Protein AF-0000000079726652 (afdb_homodimer)

Nearest PDB structures (foldseek):
  6xbs-assembly1_A-2  TM=8.455E-01  e=8.476E-12  Streptomyces coelicolor A3(2)
  6wf7-assembly1_A  TM=8.403E-01  e=7.960E-12  Streptomyces coelicolor A3(2)
  6xbt-assembly1_A-2  TM=8.454E-01  e=9.611E-12  Streptomyces coelicolor A3(2)
  6bu2-assembly1_A  TM=8.255E-01  e=5.462E-12  Mycobacterium tuberculosis H37Rv
  3oa4-assembly1_A-2  TM=8.419E-01  e=1.588E-11  Halalkalibacterium halodurans C-125

Foldseek 3Di:
DQPKDFQFWAEWEFEAQDLVVVCCCVPVPVNWDFDDWDDDLVQQWTWTWTWDDDDLPIHTYIYIHGVDCVDPPNSNPPRRAAIEIEMQDVVSNVVVLVVVQFDWDPDPFDQDPVRWTKTWGACQHDDRRHHGVVNHIYMYTHRDPRNVVVRD/DQPKDFQFWAEWEFEAQDLVVVCCCVPVPVNWDFDDWDDDLVQQWTWTWTWDDDDLPIHTYIYIHGVDCVDPPNSNPPRRAAIEIEMQDVVSNVVVLVVVQFDWDPDPFDQDPVRWTKTWGACQHDDRRHHGVVNHIYMYTHRDPRNVVVRD

Structure (mmCIF, N/CA/C/O backbone):
data_AF-0000000079726652-model_v1
#
loop_
_entity.id
_entity.type
_entity.pdbx_description
1 polymer 'VOC family protein'
#
loop_
_atom_site.group_PDB
_atom_site.id
_atom_site.type_symbol
_atom_site.label_atom_id
_atom_site.label_alt_id
_atom_site.label_comp_id
_atom_site.label_asym_id
_atom_site.label_entity_id
_atom_site.label_seq_id
_atom_site.pdbx_PDB_ins_code
_atom_site.Cartn_x
_atom_site.Cartn_y
_atom_site.Cartn_z
_atom_site.occupancy
_atom_site.B_iso_or_equiv
_atom_site.auth_seq_id
_atom_site.auth_comp_id
_atom_site.auth_asym_id
_atom_site.auth_atom_id
_atom_site.pdbx_PDB_model_num
ATOM 1 N N . MET A 1 1 ? 9.859 19.953 17.812 1 90.19 1 MET A N 1
ATOM 2 C CA . MET A 1 1 ? 9.75 18.484 17.812 1 90.19 1 MET A CA 1
ATOM 3 C C . MET A 1 1 ? 8.414 18.047 17.234 1 90.19 1 MET A C 1
ATOM 5 O O . MET A 1 1 ? 7.391 18.688 17.453 1 90.19 1 MET A O 1
ATOM 9 N N . ARG A 1 2 ? 8.336 17 16.516 1 96.81 2 ARG A N 1
ATOM 10 C CA . ARG A 1 2 ? 7.102 16.469 15.938 1 96.81 2 ARG A CA 1
ATOM 11 C C . ARG A 1 2 ? 6.172 15.938 17.016 1 96.81 2 ARG A C 1
ATOM 13 O O . ARG A 1 2 ? 6.543 15.031 17.766 1 96.81 2 ARG A O 1
ATOM 20 N N . PRO A 1 3 ? 5.023 16.422 17.125 1 98.56 3 PRO A N 1
ATOM 21 C CA . PRO A 1 3 ? 4.16 16.109 18.266 1 98.56 3 PRO A CA 1
ATOM 22 C C . PRO A 1 3 ? 3.236 14.922 18 1 98.56 3 PRO A C 1
ATOM 24 O O . PRO A 1 3 ? 2.162 14.828 18.594 1 98.56 3 PRO A O 1
ATOM 27 N N . PHE A 1 4 ? 3.471 14.156 17.016 1 98.62 4 PHE A N 1
ATOM 28 C CA . PHE A 1 4 ? 2.736 12.938 16.688 1 98.62 4 PHE A CA 1
ATOM 29 C C . PHE A 1 4 ? 3.686 11.852 16.203 1 98.62 4 PHE A C 1
ATOM 31 O O . PHE A 1 4 ? 4.855 12.125 15.914 1 98.62 4 PHE A O 1
ATOM 38 N N . LYS A 1 5 ? 3.15 10.617 16.156 1 98.25 5 LYS A N 1
ATOM 39 C CA . LYS A 1 5 ? 3.895 9.492 15.594 1 98.25 5 LYS A CA 1
ATOM 40 C C . LYS A 1 5 ? 3.057 8.734 14.57 1 98.25 5 LYS A C 1
ATOM 42 O O . LYS A 1 5 ? 1.865 8.5 14.781 1 98.25 5 LYS A O 1
ATOM 47 N N . ILE A 1 6 ? 3.701 8.461 13.453 1 98.75 6 ILE A N 1
ATOM 48 C CA . ILE A 1 6 ? 3.154 7.445 12.562 1 98.75 6 ILE A CA 1
ATOM 49 C C . ILE A 1 6 ? 3.49 6.055 13.102 1 98.75 6 ILE A C 1
ATOM 51 O O . ILE A 1 6 ? 4.66 5.719 13.281 1 98.75 6 ILE A O 1
ATOM 55 N N . LEU A 1 7 ? 2.504 5.219 13.312 1 98.31 7 LEU A N 1
ATOM 56 C CA . LEU A 1 7 ? 2.703 3.986 14.062 1 98.31 7 LEU A CA 1
ATOM 57 C C . LEU A 1 7 ? 2.869 2.797 13.117 1 98.31 7 LEU A C 1
ATOM 59 O O . LEU A 1 7 ? 3.588 1.847 13.438 1 98.31 7 LEU A O 1
ATOM 63 N N . GLY A 1 8 ? 2.158 2.797 12.023 1 98.12 8 GLY A N 1
ATOM 64 C CA . GLY A 1 8 ? 2.102 1.685 11.086 1 98.12 8 GLY A CA 1
ATOM 65 C C . GLY A 1 8 ? 1.11 1.901 9.961 1 98.12 8 GLY A C 1
ATOM 66 O O . GLY A 1 8 ? 0.494 2.965 9.867 1 98.12 8 GLY A O 1
ATOM 67 N N . ILE A 1 9 ? 1 0.966 9.086 1 98.62 9 ILE A N 1
ATOM 68 C CA . ILE A 1 9 ? 0.035 1.014 7.996 1 98.62 9 ILE A CA 1
ATOM 69 C C . ILE A 1 9 ? -1.322 0.51 8.477 1 98.62 9 ILE A C 1
ATOM 71 O O . ILE A 1 9 ? -1.398 -0.481 9.211 1 98.62 9 ILE A O 1
ATOM 75 N N . GLN A 1 10 ? -2.32 1.254 8.195 1 98.38 10 GLN A N 1
ATOM 76 C CA . GLN A 1 10 ? -3.684 0.853 8.523 1 98.38 10 GLN A CA 1
ATOM 77 C C . GLN A 1 10 ? -4.336 0.119 7.355 1 98.38 10 GLN A C 1
ATOM 79 O O . GLN A 1 10 ? -4.992 -0.908 7.551 1 98.38 10 GLN A O 1
ATOM 84 N N . GLN A 1 11 ? -4.199 0.619 6.137 1 98.56 11 GLN A N 1
ATOM 85 C CA . GLN A 1 11 ? -4.793 -0.052 4.984 1 98.56 11 GLN A CA 1
ATOM 86 C C . GLN A 1 11 ? -4.055 0.301 3.697 1 98.56 11 GLN A C 1
ATOM 88 O O . GLN A 1 11 ? -3.324 1.293 3.648 1 98.56 11 GLN A O 1
ATOM 93 N N . VAL A 1 12 ? -4.184 -0.53 2.711 1 98.81 12 VAL A N 1
ATOM 94 C CA . VAL A 1 12 ? -4 -0.194 1.303 1 98.81 12 VAL A CA 1
ATOM 95 C C . VAL A 1 12 ? -5.34 -0.276 0.574 1 98.81 12 VAL A C 1
ATOM 97 O O . VAL A 1 12 ? -6.137 -1.186 0.824 1 98.81 12 VAL A O 1
ATOM 100 N N . ALA A 1 13 ? -5.602 0.718 -0.227 1 98.81 13 ALA A N 1
ATOM 101 C CA . ALA A 1 13 ? -6.848 0.727 -0.989 1 98.81 13 ALA A CA 1
ATOM 102 C C . ALA A 1 13 ? -6.59 0.451 -2.467 1 98.81 13 ALA A C 1
ATOM 104 O O . ALA A 1 13 ? -5.727 1.082 -3.08 1 98.81 13 ALA A O 1
ATOM 105 N N . VAL A 1 14 ? -7.266 -0.509 -2.996 1 98.88 14 VAL A N 1
ATOM 106 C CA . VAL A 1 14 ? -7.148 -0.92 -4.391 1 98.88 14 VAL A CA 1
ATOM 107 C C . VAL A 1 14 ? -8.469 -0.663 -5.117 1 98.88 14 VAL A C 1
ATOM 109 O O . VAL A 1 14 ? -9.523 -1.12 -4.676 1 98.88 14 VAL A O 1
ATOM 112 N N . GLY A 1 15 ? -8.391 0.039 -6.176 1 98.75 15 GLY A N 1
ATOM 113 C CA . GLY A 1 15 ? -9.578 0.359 -6.961 1 98.75 15 GLY A CA 1
ATOM 114 C C . GLY A 1 15 ? -9.617 -0.346 -8.305 1 98.75 15 GLY A C 1
ATOM 115 O O . GLY A 1 15 ? -8.57 -0.595 -8.906 1 98.75 15 GLY A O 1
ATOM 116 N N . GLY A 1 16 ? -10.742 -0.662 -8.789 1 98.44 16 GLY A N 1
ATOM 117 C CA . GLY A 1 16 ? -10.984 -1.242 -10.102 1 98.44 16 GLY A CA 1
ATOM 118 C C . GLY A 1 16 ? -12.383 -0.973 -10.625 1 98.44 16 GLY A C 1
ATOM 119 O O . GLY A 1 16 ? -13.227 -0.435 -9.906 1 98.44 16 GLY A O 1
ATOM 120 N N . GLU A 1 17 ? -12.562 -1.301 -11.898 1 97 17 GLU A N 1
ATOM 121 C CA . GLU A 1 17 ? -13.875 -1.108 -12.516 1 97 17 GLU A CA 1
ATOM 122 C C . GLU A 1 17 ? -14.859 -2.189 -12.07 1 97 17 GLU A C 1
ATOM 124 O O . GLU A 1 17 ? -16.078 -2.02 -12.195 1 97 17 GLU A O 1
ATOM 129 N N . SER A 1 18 ? -14.344 -3.307 -11.586 1 97.94 18 SER A N 1
ATOM 130 C CA . SER A 1 18 ? -15.156 -4.438 -11.148 1 97.94 18 SER A CA 1
ATOM 131 C C . SER A 1 18 ? -14.68 -4.977 -9.805 1 97.94 18 SER A C 1
ATOM 133 O O . SER A 1 18 ? -13.641 -5.637 -9.727 1 97.94 18 SER A O 1
ATOM 135 N N . LYS A 1 19 ? -15.445 -4.734 -8.789 1 98.5 19 LYS A N 1
ATOM 136 C CA . LYS A 1 19 ? -15.109 -5.266 -7.473 1 98.5 19 LYS A CA 1
ATOM 137 C C . LYS A 1 19 ? -15.133 -6.789 -7.473 1 98.5 19 LYS A C 1
ATOM 139 O O . LYS A 1 19 ? -14.391 -7.426 -6.723 1 98.5 19 LYS A O 1
ATOM 144 N N . ASP A 1 20 ? -15.93 -7.383 -8.336 1 98.56 20 ASP A N 1
ATOM 145 C CA . ASP A 1 20 ? -16 -8.836 -8.438 1 98.56 20 ASP A CA 1
ATOM 146 C C . ASP A 1 20 ? -14.648 -9.414 -8.852 1 98.56 20 ASP A C 1
ATOM 148 O O . ASP A 1 20 ? -14.219 -10.453 -8.328 1 98.56 20 ASP A O 1
ATOM 152 N N . LYS A 1 21 ? -14 -8.805 -9.82 1 98.5 21 LYS A N 1
ATOM 153 C CA . LYS A 1 21 ? -12.68 -9.25 -10.242 1 98.5 21 LYS A CA 1
ATOM 154 C C . LYS A 1 21 ? -11.672 -9.117 -9.102 1 98.5 21 LYS A C 1
ATOM 156 O O . LYS A 1 21 ? -10.82 -9.992 -8.914 1 98.5 21 LYS A O 1
ATOM 161 N N . LEU A 1 22 ? -11.773 -8.008 -8.391 1 98.81 22 LEU A N 1
ATOM 162 C CA . LEU A 1 22 ? -10.906 -7.805 -7.234 1 98.81 22 LEU A CA 1
ATOM 163 C C . LEU A 1 22 ? -11.156 -8.875 -6.172 1 98.81 22 LEU A C 1
ATOM 165 O O . LEU A 1 22 ? -10.211 -9.438 -5.621 1 98.81 22 LEU A O 1
ATOM 169 N N . ARG A 1 23 ? -12.383 -9.141 -5.898 1 98.75 23 ARG A N 1
ATOM 170 C CA . ARG A 1 23 ? -12.742 -10.156 -4.918 1 98.75 23 ARG A CA 1
ATOM 171 C C . ARG A 1 23 ? -12.227 -11.531 -5.328 1 98.75 23 ARG A C 1
ATOM 173 O O . ARG A 1 23 ? -11.719 -12.281 -4.496 1 98.75 23 ARG A O 1
ATOM 180 N N . ASN A 1 24 ? -12.414 -11.852 -6.578 1 98.69 24 ASN A N 1
ATOM 181 C CA . ASN A 1 24 ? -11.914 -13.133 -7.074 1 98.69 24 ASN A CA 1
ATOM 182 C C . ASN A 1 24 ? -10.422 -13.289 -6.797 1 98.69 24 ASN A C 1
ATOM 184 O O . ASN A 1 24 ? -9.984 -14.336 -6.305 1 98.69 24 ASN A O 1
ATOM 188 N N . PHE A 1 25 ? -9.656 -12.266 -7.043 1 98.75 25 PHE A N 1
ATOM 189 C CA . PHE A 1 25 ? -8.211 -12.336 -6.867 1 98.75 25 PHE A CA 1
ATOM 190 C C . PHE A 1 25 ? -7.844 -12.344 -5.387 1 98.75 25 PHE A C 1
ATOM 192 O O . PHE A 1 25 ? -7.16 -13.25 -4.914 1 98.75 25 PHE A O 1
ATOM 199 N N . TRP A 1 26 ? -8.305 -11.398 -4.617 1 98.81 26 TRP A N 1
ATOM 200 C CA . TRP A 1 26 ? -7.824 -11.156 -3.26 1 98.81 26 TRP A CA 1
ATOM 201 C C . TRP A 1 26 ? -8.438 -12.148 -2.281 1 98.81 26 TRP A C 1
ATOM 203 O O . TRP A 1 26 ? -7.789 -12.57 -1.324 1 98.81 26 TRP A O 1
ATOM 213 N N . VAL A 1 27 ? -9.664 -12.469 -2.504 1 98.69 27 VAL A N 1
ATOM 214 C CA . VAL A 1 27 ? -10.359 -13.344 -1.562 1 98.69 27 VAL A CA 1
ATOM 215 C C . VAL A 1 27 ? -10.266 -14.789 -2.029 1 98.69 27 VAL A C 1
ATOM 217 O O . VAL A 1 27 ? -9.656 -15.633 -1.356 1 98.69 27 VAL A O 1
ATOM 220 N N . ASP A 1 28 ? -10.742 -15.078 -3.217 1 98.44 28 ASP A N 1
ATOM 221 C CA . ASP A 1 28 ? -10.844 -16.469 -3.662 1 98.44 28 ASP A CA 1
ATOM 222 C C . ASP A 1 28 ? -9.469 -17.047 -3.971 1 98.44 28 ASP A C 1
ATOM 224 O O . ASP A 1 28 ? -9.188 -18.203 -3.648 1 98.44 28 ASP A O 1
ATOM 228 N N . VAL A 1 29 ? -8.625 -16.297 -4.582 1 98.5 29 VAL A N 1
ATOM 229 C CA . VAL A 1 29 ? -7.332 -16.797 -5.035 1 98.5 29 VAL A CA 1
ATOM 230 C C . VAL A 1 29 ? -6.301 -16.656 -3.914 1 98.5 29 VAL A C 1
ATOM 232 O O . VAL A 1 29 ? -5.621 -17.625 -3.562 1 98.5 29 VAL A O 1
ATOM 235 N N . LEU A 1 30 ? -6.211 -15.453 -3.244 1 98.62 30 LEU A N 1
ATOM 236 C CA . LEU A 1 30 ? -5.164 -15.219 -2.256 1 98.62 30 LEU A CA 1
ATOM 237 C C . LEU A 1 30 ? -5.637 -15.609 -0.859 1 98.62 30 LEU A C 1
ATOM 239 O O . LEU A 1 30 ? -4.82 -15.758 0.056 1 98.62 30 LEU A O 1
ATOM 243 N N . GLY A 1 31 ? -6.945 -15.648 -0.633 1 98.31 31 GLY A N 1
ATOM 244 C CA . GLY A 1 31 ? -7.469 -16.234 0.594 1 98.31 31 GLY A CA 1
ATOM 245 C C . GLY A 1 31 ? -7.695 -15.203 1.689 1 98.31 31 GLY A C 1
ATOM 246 O O . GLY A 1 31 ? -7.797 -15.555 2.865 1 98.31 31 GLY A O 1
ATOM 247 N N . LEU A 1 32 ? -7.762 -13.938 1.358 1 98.5 32 LEU A N 1
ATOM 248 C CA . LEU A 1 32 ? -8.008 -12.938 2.395 1 98.5 32 LEU A CA 1
ATOM 249 C C . LEU A 1 32 ? -9.453 -13.023 2.889 1 98.5 32 LEU A C 1
ATOM 251 O O . LEU A 1 32 ? -10.352 -13.406 2.137 1 98.5 32 LEU A O 1
ATOM 255 N N . GLU A 1 33 ? -9.57 -12.609 4.09 1 98 33 GLU A N 1
ATOM 256 C CA . GLU A 1 33 ? -10.891 -12.625 4.711 1 98 33 GLU A CA 1
ATOM 257 C C . GLU A 1 33 ? -11.617 -11.297 4.488 1 98 33 GLU A C 1
ATOM 259 O O . GLU A 1 33 ? -11.039 -10.227 4.684 1 98 33 GLU A O 1
ATOM 264 N N . ASN A 1 34 ? -12.867 -11.344 3.988 1 98.44 34 ASN A N 1
ATOM 265 C CA . ASN A 1 34 ? -13.734 -10.172 3.961 1 98.44 34 ASN A CA 1
ATOM 266 C C . ASN A 1 34 ? -14.352 -9.898 5.328 1 98.44 34 ASN A C 1
ATOM 268 O O . ASN A 1 34 ? -15.109 -10.719 5.848 1 98.44 34 ASN A O 1
ATOM 272 N N . VAL A 1 35 ? -14.062 -8.773 5.895 1 97.62 35 VAL A N 1
ATOM 273 C CA . VAL A 1 35 ? -14.492 -8.531 7.266 1 97.62 35 VAL A CA 1
ATOM 274 C C . VAL A 1 35 ? -15.539 -7.418 7.289 1 97.62 35 VAL A C 1
ATOM 276 O O . VAL A 1 35 ? -16.031 -7.047 8.352 1 97.62 35 VAL A O 1
ATOM 279 N N . GLY A 1 36 ? -15.859 -6.812 6.148 1 97.12 36 GLY A N 1
ATOM 280 C CA . GLY A 1 36 ? -16.859 -5.758 6.094 1 97.12 36 GLY A CA 1
ATOM 281 C C . GLY A 1 36 ? -17.094 -5.238 4.688 1 97.12 36 GLY A C 1
ATOM 282 O O . GLY A 1 36 ? -16.328 -5.535 3.77 1 97.12 36 GLY A O 1
ATOM 283 N N . THR A 1 37 ? -18.172 -4.555 4.531 1 97.5 37 THR A N 1
ATOM 284 C CA . THR A 1 37 ? -18.516 -3.857 3.301 1 97.5 37 THR A CA 1
ATOM 285 C C . THR A 1 37 ? -18.984 -2.434 3.596 1 97.5 37 THR A C 1
ATOM 287 O O . THR A 1 37 ? -19.422 -2.139 4.707 1 97.5 37 THR A O 1
ATOM 290 N N . TYR A 1 38 ? -18.75 -1.568 2.68 1 96.75 38 TYR A N 1
ATOM 291 C CA . TYR A 1 38 ? -19.125 -0.162 2.779 1 96.75 38 TYR A CA 1
ATOM 292 C C . TYR A 1 38 ? -19.531 0.392 1.417 1 96.75 38 TYR A C 1
ATOM 294 O O . TYR A 1 38 ? -18.812 0.199 0.427 1 96.75 38 TYR A O 1
ATOM 302 N N . ARG A 1 39 ? -20.656 0.994 1.359 1 97.62 39 ARG A N 1
ATOM 303 C CA . ARG A 1 39 ? -21.125 1.646 0.14 1 97.62 39 ARG A CA 1
ATOM 304 C C . ARG A 1 39 ? -21.609 3.064 0.426 1 97.62 39 ARG A C 1
ATOM 306 O O . ARG A 1 39 ? -22.281 3.307 1.425 1 97.62 39 ARG A O 1
ATOM 313 N N . SER A 1 40 ? -21.203 3.959 -0.391 1 97.19 40 SER A N 1
ATOM 314 C CA . SER A 1 40 ? -21.625 5.352 -0.266 1 97.19 40 SER A CA 1
ATOM 315 C C . SER A 1 40 ? -21.844 5.988 -1.634 1 97.19 40 SER A C 1
ATOM 317 O O . SER A 1 40 ? -20.922 6.047 -2.455 1 97.19 40 SER A O 1
ATOM 319 N N . GLU A 1 41 ? -23.078 6.473 -1.909 1 97.38 41 GLU A N 1
ATOM 320 C CA . GLU A 1 41 ? -23.344 7.223 -3.131 1 97.38 41 GLU A CA 1
ATOM 321 C C . GLU A 1 41 ? -22.594 8.555 -3.143 1 97.38 41 GLU A C 1
ATOM 323 O O . GLU A 1 41 ? -22.078 8.969 -4.18 1 97.38 41 GLU A O 1
ATOM 328 N N . LYS A 1 42 ? -22.531 9.188 -2.008 1 94.5 42 LYS A N 1
ATOM 329 C CA . LYS A 1 42 ? -21.875 10.484 -1.854 1 94.5 42 LYS A CA 1
ATOM 330 C C . LYS A 1 42 ? -20.391 10.391 -2.17 1 94.5 42 LYS A C 1
ATOM 332 O O . LYS A 1 42 ? -19.844 11.242 -2.883 1 94.5 42 LYS A O 1
ATOM 337 N N . GLU A 1 43 ? -19.719 9.328 -1.717 1 95.31 43 GLU A N 1
ATOM 338 C CA . GLU A 1 43 ? -18.297 9.148 -1.938 1 95.31 43 GLU A CA 1
ATOM 339 C C . GLU A 1 43 ? -18.031 8.336 -3.203 1 95.31 43 GLU A C 1
ATOM 341 O O . GLU A 1 43 ? -16.875 8.031 -3.516 1 95.31 43 GLU A O 1
ATOM 346 N N . ASN A 1 44 ? -19.094 7.891 -3.867 1 98 44 ASN A N 1
ATOM 347 C CA . ASN A 1 44 ? -19.047 7.121 -5.109 1 98 44 ASN A CA 1
ATOM 348 C C . ASN A 1 44 ? -18.203 5.863 -4.961 1 98 44 ASN A C 1
ATOM 350 O O . ASN A 1 44 ? -17.328 5.598 -5.789 1 98 44 ASN A O 1
ATOM 354 N N . VAL A 1 45 ? -18.469 5.164 -3.896 1 98.44 45 VAL A N 1
ATOM 355 C CA . VAL A 1 45 ? -17.609 4.004 -3.668 1 98.44 45 VAL A CA 1
ATOM 356 C C . VAL A 1 45 ? -18.453 2.818 -3.205 1 98.44 45 VAL A C 1
ATOM 358 O O . VAL A 1 45 ? -19.375 2.982 -2.41 1 98.44 45 VAL A O 1
ATOM 361 N N . ASN A 1 46 ? -18.344 1.647 -3.787 1 98.69 46 ASN A N 1
ATOM 362 C CA . ASN A 1 46 ? -18.703 0.312 -3.326 1 98.69 46 ASN A CA 1
ATOM 363 C C . ASN A 1 46 ? -17.469 -0.496 -2.93 1 98.69 46 ASN A C 1
ATOM 365 O O . ASN A 1 46 ? -16.656 -0.855 -3.785 1 98.69 46 ASN A O 1
ATOM 369 N N . GLU A 1 47 ? -17.344 -0.792 -1.618 1 98.19 47 GLU A N 1
ATOM 370 C CA . GLU A 1 47 ? -16.078 -1.24 -1.057 1 98.19 47 GLU A CA 1
ATOM 371 C C . GLU A 1 47 ? -16.266 -2.498 -0.21 1 98.19 47 GLU A C 1
ATOM 373 O O . GLU A 1 47 ? -17.281 -2.65 0.47 1 98.19 47 GLU A O 1
ATOM 378 N N . ASP A 1 48 ? -15.414 -3.475 -0.342 1 98.69 48 ASP A N 1
ATOM 379 C CA . ASP A 1 48 ? -15.195 -4.516 0.658 1 98.69 48 ASP A CA 1
ATOM 380 C C . ASP A 1 48 ? -13.914 -4.27 1.443 1 98.69 48 ASP A C 1
ATOM 382 O O . ASP A 1 48 ? -12.906 -3.838 0.877 1 98.69 48 ASP A O 1
ATOM 386 N N . ILE A 1 49 ? -13.984 -4.5 2.721 1 98.38 49 ILE A N 1
ATOM 387 C CA . ILE A 1 49 ? -12.82 -4.395 3.598 1 98.38 49 ILE A CA 1
ATOM 388 C C . ILE A 1 49 ? -12.258 -5.789 3.877 1 98.38 49 ILE A C 1
ATOM 390 O O . ILE A 1 49 ? -12.93 -6.621 4.492 1 98.38 49 ILE A O 1
ATOM 394 N N . LEU A 1 50 ? -11.078 -6.051 3.352 1 98.69 50 LEU A N 1
ATOM 395 C CA . LEU A 1 50 ? -10.383 -7.312 3.582 1 98.69 50 LEU A CA 1
ATOM 396 C C . LEU A 1 50 ? -9.312 -7.16 4.66 1 98.69 50 LEU A C 1
ATOM 398 O O . LEU A 1 50 ? -8.945 -6.035 5.02 1 98.69 50 LEU A O 1
ATOM 402 N N . ARG A 1 51 ? -8.852 -8.336 5.176 1 97.94 51 ARG A N 1
ATOM 403 C CA . ARG A 1 51 ? -7.898 -8.266 6.281 1 97.94 51 ARG A CA 1
ATOM 404 C C . ARG A 1 51 ? -6.73 -9.219 6.059 1 97.94 51 ARG A C 1
ATOM 406 O O . ARG A 1 51 ? -6.93 -10.359 5.637 1 97.94 51 ARG A O 1
ATOM 413 N N . MET A 1 52 ? -5.566 -8.672 6.27 1 96.56 52 MET A N 1
ATOM 414 C CA . MET A 1 52 ? -4.348 -9.453 6.438 1 96.56 52 MET A CA 1
ATOM 415 C C . MET A 1 52 ? -3.797 -9.305 7.852 1 96.56 52 MET A C 1
ATOM 417 O O . MET A 1 52 ? -3.844 -8.219 8.43 1 96.56 52 MET A O 1
ATOM 421 N N . GLY A 1 53 ? -3.234 -10.398 8.383 1 94.69 53 GLY A N 1
ATOM 422 C CA . GLY A 1 53 ? -2.721 -10.352 9.742 1 94.69 53 GLY A CA 1
ATOM 423 C C . GLY A 1 53 ? -3.811 -10.438 10.789 1 94.69 53 GLY A C 1
ATOM 424 O O . GLY A 1 53 ? -4.906 -10.938 10.523 1 94.69 53 GLY A O 1
ATOM 425 N N . LYS A 1 54 ? -3.463 -10.078 12.062 1 92.62 54 LYS A N 1
ATOM 426 C CA . LYS A 1 54 ? -4.418 -10.273 13.148 1 92.62 54 LYS A CA 1
ATOM 427 C C . LYS A 1 54 ? -4.219 -9.234 14.25 1 92.62 54 LYS A C 1
ATOM 429 O O . LYS A 1 54 ? -3.131 -8.664 14.383 1 92.62 54 LYS A O 1
ATOM 434 N N . GLY A 1 55 ? -5.336 -9.039 15.008 1 93.56 55 GLY A N 1
ATOM 435 C CA . GLY A 1 55 ? -5.258 -8.148 16.156 1 93.56 55 GLY A CA 1
ATOM 436 C C . GLY A 1 55 ? -4.84 -6.738 15.781 1 93.56 55 GLY A C 1
ATOM 437 O O . GLY A 1 55 ? -5.242 -6.215 14.742 1 93.56 55 GLY A O 1
ATOM 438 N N . PRO A 1 56 ? -4.086 -6.051 16.672 1 95.31 56 PRO A N 1
ATOM 439 C CA . PRO A 1 56 ? -3.697 -4.656 16.438 1 95.31 56 PRO A CA 1
ATOM 440 C C . PRO A 1 56 ? -2.688 -4.512 15.305 1 95.31 56 PRO A C 1
ATOM 442 O O . PRO A 1 56 ? -2.352 -3.391 14.914 1 95.31 56 PRO A O 1
ATOM 445 N N . TYR A 1 57 ? -2.229 -5.621 14.773 1 95.69 57 TYR A N 1
ATOM 446 C CA . TYR A 1 57 ? -1.213 -5.617 13.727 1 95.69 57 TYR A CA 1
ATOM 447 C C . TYR A 1 57 ? -1.831 -5.902 12.367 1 95.69 57 TYR A C 1
ATOM 449 O O . TYR A 1 57 ? -1.123 -5.973 11.359 1 95.69 57 TYR A O 1
ATOM 457 N N . ALA A 1 58 ? -3.133 -6.066 12.367 1 96.62 58 ALA A N 1
ATOM 458 C CA . ALA A 1 58 ? -3.83 -6.336 11.109 1 96.62 58 ALA A CA 1
ATOM 459 C C . ALA A 1 58 ? -3.791 -5.125 10.188 1 96.62 58 ALA A C 1
ATOM 461 O O . ALA A 1 58 ? -3.803 -3.982 10.648 1 96.62 58 ALA A O 1
ATOM 462 N N . VAL A 1 59 ? -3.719 -5.371 8.883 1 98.06 59 VAL A N 1
ATOM 463 C CA . VAL A 1 59 ? -3.766 -4.359 7.836 1 98.06 59 VAL A CA 1
ATOM 464 C C . VAL A 1 59 ? -4.938 -4.645 6.898 1 98.06 59 VAL A C 1
ATOM 466 O O . VAL A 1 59 ? -5.137 -5.785 6.473 1 98.06 59 VAL A O 1
ATOM 469 N N . GLU A 1 60 ? -5.656 -3.643 6.59 1 98.31 60 GLU A N 1
ATOM 470 C CA . GLU A 1 60 ? -6.793 -3.82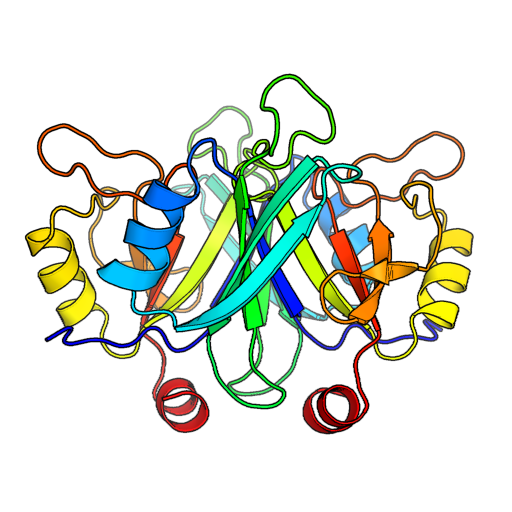6 5.688 1 98.31 60 GLU A CA 1
ATOM 471 C C . GLU A 1 60 ? -6.359 -3.715 4.227 1 98.31 60 GLU A C 1
ATOM 473 O O . GLU A 1 60 ? -5.445 -2.955 3.9 1 98.31 60 GLU A O 1
ATOM 478 N N . VAL A 1 61 ? -6.969 -4.449 3.361 1 98.81 61 VAL A N 1
ATOM 479 C CA . VAL A 1 61 ? -7.012 -4.219 1.921 1 98.81 61 VAL A CA 1
ATOM 480 C C . VAL A 1 61 ? -8.422 -3.814 1.506 1 98.81 61 VAL A C 1
ATOM 482 O O . VAL A 1 61 ? -9.328 -4.648 1.463 1 98.81 61 VAL A O 1
ATOM 485 N N . ASP A 1 62 ? -8.586 -2.562 1.29 1 98.75 62 ASP A N 1
ATOM 486 C CA . ASP A 1 62 ? -9.891 -2.068 0.851 1 98.75 62 ASP A CA 1
ATOM 487 C C . ASP A 1 62 ? -10.031 -2.17 -0.666 1 98.75 62 ASP A C 1
ATOM 489 O O . ASP A 1 62 ? -9.352 -1.458 -1.408 1 98.75 62 ASP A O 1
ATOM 493 N N . ILE A 1 63 ? -10.859 -3.057 -1.151 1 98.94 63 ILE A N 1
ATOM 494 C CA . ILE A 1 63 ? -11.094 -3.188 -2.586 1 98.94 63 ILE A CA 1
ATOM 495 C C . ILE A 1 63 ? -12.352 -2.414 -2.977 1 98.94 63 ILE A C 1
ATOM 497 O O . ILE A 1 63 ? -13.406 -2.576 -2.355 1 98.94 63 ILE A O 1
ATOM 501 N N . MET A 1 64 ? -12.18 -1.555 -4.023 1 98.88 64 MET A N 1
ATOM 502 C CA . MET A 1 64 ? -13.203 -0.552 -4.293 1 98.88 64 MET A CA 1
ATOM 503 C C . MET A 1 64 ? -13.594 -0.551 -5.77 1 98.88 64 MET A C 1
ATOM 505 O O . MET A 1 64 ? -12.734 -0.719 -6.637 1 98.88 64 MET A O 1
ATOM 509 N N . GLU A 1 65 ? -14.859 -0.374 -6.102 1 98.88 65 GLU A N 1
ATOM 510 C CA . GLU A 1 65 ? -15.336 0.066 -7.41 1 98.88 65 GLU A CA 1
ATOM 511 C C . GLU A 1 65 ? -16.234 1.301 -7.285 1 98.88 65 GLU A C 1
ATOM 513 O O . GLU A 1 65 ? -16.859 1.517 -6.246 1 98.88 65 GLU A O 1
ATOM 518 N N . PRO A 1 66 ? -16.234 2.182 -8.289 1 98.75 66 PRO A N 1
ATOM 519 C CA . PRO A 1 66 ? -17.172 3.303 -8.211 1 98.75 66 PRO A CA 1
ATOM 520 C C . PRO A 1 66 ? -18.625 2.863 -8.359 1 98.75 66 PRO A C 1
ATOM 522 O O . PRO A 1 66 ? -18.922 1.942 -9.117 1 98.75 66 PRO A O 1
ATOM 525 N N . VAL A 1 67 ? -19.5 3.494 -7.598 1 98.62 67 VAL A N 1
ATOM 526 C CA . VAL A 1 67 ? -20.938 3.287 -7.789 1 98.62 67 VAL A CA 1
ATOM 527 C C . VAL A 1 67 ? -21.328 3.682 -9.211 1 98.62 67 VAL A C 1
ATOM 529 O O . VAL A 1 67 ? -22.078 2.963 -9.875 1 98.62 67 VAL A O 1
ATOM 532 N N . ASP A 1 68 ? -20.828 4.777 -9.617 1 98.25 68 ASP A N 1
ATOM 533 C CA . ASP A 1 68 ? -20.969 5.297 -10.977 1 98.25 68 ASP A CA 1
ATOM 534 C C . ASP A 1 68 ? -19.609 5.648 -11.578 1 98.25 68 ASP A C 1
ATOM 536 O O . ASP A 1 68 ? -18.984 6.641 -11.188 1 98.25 68 ASP A O 1
ATOM 540 N N . PRO A 1 69 ? -19.188 4.84 -12.578 1 97.12 69 PRO A N 1
ATOM 541 C CA . PRO A 1 69 ? -17.859 5.047 -13.141 1 97.12 69 PRO A CA 1
ATOM 542 C C . PRO A 1 69 ? -17.688 6.422 -13.789 1 97.12 69 PRO A C 1
ATOM 544 O O . PRO A 1 69 ? -16.562 6.863 -14.039 1 97.12 69 PRO A O 1
ATOM 547 N N . GLY A 1 70 ? -18.766 7.07 -14.031 1 97.38 70 GLY A N 1
ATOM 548 C CA . GLY A 1 70 ? -18.719 8.367 -14.688 1 97.38 70 GLY A CA 1
ATOM 549 C C . GLY A 1 70 ? -18.656 9.523 -13.711 1 97.38 70 GLY A C 1
ATOM 550 O O . GLY A 1 70 ? -18.547 10.688 -14.125 1 97.38 70 GLY A O 1
ATOM 551 N N . LYS A 1 71 ? -18.672 9.328 -12.445 1 97.62 71 LYS A N 1
ATOM 552 C CA . LYS A 1 71 ? -18.719 10.375 -11.43 1 97.62 71 LYS A CA 1
ATOM 553 C C . LYS A 1 71 ? -17.453 10.391 -10.578 1 97.62 71 LYS A C 1
ATOM 555 O O . LYS A 1 71 ? -16.719 9.406 -10.547 1 97.62 71 LYS A O 1
ATOM 560 N N . SER A 1 72 ? -17.188 11.508 -9.938 1 96.38 72 SER A N 1
ATOM 561 C CA . SER A 1 72 ? -16.141 11.633 -8.945 1 96.38 72 SER A CA 1
ATOM 562 C C . SER A 1 72 ? -16.641 11.297 -7.547 1 96.38 72 SER A C 1
ATOM 564 O O . SER A 1 72 ? -17.828 11.477 -7.254 1 96.38 72 SER A O 1
ATOM 566 N N . PRO A 1 73 ? -15.719 10.883 -6.711 1 96.75 73 PRO A N 1
ATOM 567 C CA . PRO A 1 73 ? -14.32 10.555 -6.984 1 96.75 73 PRO A CA 1
ATOM 568 C C . PRO A 1 73 ? -14.164 9.273 -7.805 1 96.75 73 PRO A C 1
ATOM 570 O O . PRO A 1 73 ? -15 8.375 -7.715 1 96.75 73 PRO A O 1
ATOM 573 N N . LYS A 1 74 ? -13.18 9.227 -8.633 1 97.69 74 LYS A N 1
ATOM 574 C CA . LYS A 1 74 ? -12.828 8.039 -9.406 1 97.69 74 LYS A CA 1
ATOM 575 C C . LYS A 1 74 ? -12 7.066 -8.57 1 97.69 74 LYS A C 1
ATOM 577 O O . LYS A 1 74 ? -10.781 6.977 -8.742 1 97.69 74 LYS A O 1
ATOM 582 N N . VAL A 1 75 ? -12.617 6.281 -7.785 1 98.19 75 VAL A N 1
ATOM 583 C CA . VAL A 1 75 ? -11.938 5.445 -6.805 1 98.19 75 VAL A CA 1
ATOM 584 C C . VAL A 1 75 ? -11.195 4.309 -7.512 1 98.19 75 VAL A C 1
ATOM 586 O O . VAL A 1 75 ? -10.367 3.623 -6.906 1 98.19 75 VAL A O 1
ATOM 589 N N . HIS A 1 76 ? -11.516 4.09 -8.844 1 98.31 76 HIS A N 1
ATOM 590 C CA . HIS A 1 76 ? -10.891 3.02 -9.609 1 98.31 76 HIS A CA 1
ATOM 591 C C . HIS A 1 76 ? -9.594 3.492 -10.258 1 98.31 76 HIS A C 1
ATOM 593 O O . HIS A 1 76 ? -8.914 2.717 -10.938 1 98.31 76 HIS A O 1
ATOM 599 N N . ASP A 1 77 ? -9.273 4.801 -10 1 97.25 77 ASP A N 1
ATOM 600 C CA . ASP A 1 77 ? -8.109 5.398 -10.648 1 97.25 77 ASP A CA 1
ATOM 601 C C . ASP A 1 77 ? -7.41 6.383 -9.719 1 97.25 77 ASP A C 1
ATOM 603 O O . ASP A 1 77 ? -7.98 7.41 -9.352 1 97.25 77 ASP A O 1
ATOM 607 N N . PRO A 1 78 ? -6.094 6.109 -9.391 1 97.88 78 PRO A N 1
ATOM 608 C CA . PRO A 1 78 ? -5.266 4.984 -9.828 1 97.88 78 PRO A CA 1
ATOM 609 C C . PRO A 1 78 ? -5.676 3.662 -9.18 1 97.88 78 PRO A C 1
ATOM 611 O O . PRO A 1 78 ? -6.461 3.654 -8.234 1 97.88 78 PRO A O 1
ATOM 614 N N . LYS A 1 79 ? -5.16 2.508 -9.742 1 98.62 79 LYS A N 1
ATOM 615 C CA . LYS A 1 79 ? -5.547 1.188 -9.25 1 98.62 79 LYS A CA 1
ATOM 616 C C . LYS A 1 79 ? -5.062 0.966 -7.82 1 98.62 79 LYS A C 1
ATOM 618 O O . LYS A 1 79 ? -5.805 0.448 -6.984 1 98.62 79 LYS A O 1
ATOM 623 N N . LEU A 1 80 ? -3.82 1.175 -7.574 1 98.75 80 LEU A N 1
ATOM 624 C CA . LEU A 1 80 ? -3.381 1.344 -6.195 1 98.75 80 LEU A CA 1
ATOM 625 C C . LEU A 1 80 ? -3.664 2.76 -5.703 1 98.75 80 LEU A C 1
ATOM 627 O O . LEU A 1 80 ? -2.885 3.68 -5.965 1 98.75 80 LEU A O 1
ATOM 631 N N . ASN A 1 81 ? -4.797 2.916 -5.059 1 98.62 81 ASN A N 1
ATOM 632 C CA . ASN A 1 81 ? -5.469 4.203 -4.941 1 98.62 81 ASN A CA 1
ATOM 633 C C . ASN A 1 81 ? -4.863 5.051 -3.824 1 98.62 81 ASN A C 1
ATOM 635 O O . ASN A 1 81 ? -4.539 6.223 -4.031 1 98.62 81 ASN A O 1
ATOM 639 N N . HIS A 1 82 ? -4.777 4.543 -2.629 1 98.81 82 HIS A N 1
ATOM 640 C CA . HIS A 1 82 ? -4.188 5.27 -1.508 1 98.81 82 HIS A CA 1
ATOM 641 C C . HIS A 1 82 ? -3.715 4.312 -0.419 1 98.81 82 HIS A C 1
ATOM 643 O O . HIS A 1 82 ? -4.012 3.117 -0.467 1 98.81 82 HIS A O 1
ATOM 649 N N . ILE A 1 83 ? -2.936 4.836 0.509 1 98.81 83 ILE A N 1
ATOM 650 C CA . ILE A 1 83 ? -2.559 4.094 1.706 1 98.81 83 ILE A CA 1
ATOM 651 C C . ILE A 1 83 ? -3.008 4.855 2.951 1 98.81 83 ILE A C 1
ATOM 653 O O . ILE A 1 83 ? -3.062 6.086 2.945 1 98.81 83 ILE A O 1
ATOM 657 N N . GLY A 1 84 ? -3.348 4.105 3.924 1 98.75 84 GLY A N 1
ATOM 658 C CA . GLY A 1 84 ? -3.697 4.656 5.227 1 98.75 84 GLY A CA 1
ATOM 659 C C . GLY A 1 84 ? -2.643 4.402 6.285 1 98.75 84 GLY A C 1
ATOM 660 O O . GLY A 1 84 ? -2.078 3.309 6.355 1 98.75 84 GLY A O 1
ATOM 661 N N . LEU A 1 85 ? -2.393 5.426 7.078 1 98.88 85 LEU A N 1
ATOM 662 C CA . LEU A 1 85 ? -1.391 5.34 8.133 1 98.88 85 LEU A CA 1
ATOM 663 C C . LEU A 1 85 ? -2.023 5.57 9.508 1 98.88 85 LEU A C 1
ATOM 665 O O . LEU A 1 85 ? -2.766 6.535 9.695 1 98.88 85 LEU A O 1
ATOM 669 N N . TRP A 1 86 ? -1.717 4.715 10.43 1 98.81 86 TRP A N 1
ATOM 670 C CA . TRP A 1 86 ? -2.08 4.953 11.82 1 98.81 86 TRP A CA 1
ATOM 671 C C . TRP A 1 86 ? -1.277 6.109 12.406 1 98.81 86 TRP A C 1
ATOM 673 O O . TRP A 1 86 ? -0.046 6.109 12.352 1 98.81 86 TRP A O 1
ATOM 683 N N . VAL A 1 87 ? -1.968 7.047 12.938 1 98.88 87 VAL A N 1
ATOM 684 C CA . VAL A 1 87 ? -1.323 8.125 13.672 1 98.88 87 VAL A CA 1
ATOM 685 C C . VAL A 1 87 ? -1.825 8.148 15.117 1 98.88 87 VAL A C 1
ATOM 687 O O . VAL A 1 87 ? -3.006 7.895 15.375 1 98.88 87 VAL A O 1
ATOM 690 N N . ASP A 1 88 ? -1.014 8.406 16.125 1 98.81 88 ASP A N 1
ATOM 691 C CA . ASP A 1 88 ? -1.376 8.305 17.531 1 98.81 88 ASP A CA 1
ATOM 692 C C . ASP A 1 88 ? -2.252 9.484 17.953 1 98.81 88 ASP A C 1
ATOM 694 O O . ASP A 1 88 ? -3.057 9.359 18.875 1 98.81 88 ASP A O 1
ATOM 698 N N . ASP A 1 89 ? -2.086 10.672 17.391 1 98.81 89 ASP A N 1
ATOM 699 C CA . ASP A 1 89 ? -2.898 11.852 17.656 1 98.81 89 ASP A CA 1
ATOM 700 C C . ASP A 1 89 ? -3.15 12.648 16.375 1 98.81 89 ASP A C 1
ATOM 702 O O . ASP A 1 89 ? -2.324 13.469 15.977 1 98.81 89 ASP A O 1
ATOM 706 N N . ILE A 1 90 ? -4.348 12.469 15.789 1 98.88 90 ILE A N 1
ATOM 707 C CA . ILE A 1 90 ? -4.633 13 14.461 1 98.88 90 ILE A CA 1
ATOM 708 C C . ILE A 1 90 ? -4.793 14.516 14.531 1 98.88 90 ILE A C 1
ATOM 710 O O . ILE A 1 90 ? -4.441 15.227 13.594 1 98.88 90 ILE A O 1
ATOM 714 N N . HIS A 1 91 ? -5.25 15.023 15.609 1 98.88 91 HIS A N 1
ATOM 715 C CA . HIS A 1 91 ? -5.441 16.469 15.734 1 98.88 91 HIS A CA 1
ATOM 716 C C . HIS A 1 91 ? -4.105 17.188 15.797 1 98.88 91 HIS A C 1
ATOM 718 O O . HIS A 1 91 ? -3.902 18.188 15.094 1 98.88 91 HIS A O 1
ATOM 724 N N . LYS A 1 92 ? -3.195 16.703 16.594 1 98.88 92 LYS A N 1
ATOM 725 C CA . LYS A 1 92 ? -1.858 17.281 16.656 1 98.88 92 LYS A CA 1
ATOM 726 C C . LYS A 1 92 ? -1.128 17.141 15.328 1 98.88 92 LYS A C 1
ATOM 728 O O . LYS A 1 92 ? -0.4 18.047 14.906 1 98.88 92 LYS A O 1
ATOM 733 N N . ALA A 1 93 ? -1.326 16 14.688 1 98.88 93 ALA A N 1
ATOM 734 C CA . ALA A 1 93 ? -0.682 15.766 13.398 1 98.88 93 ALA A CA 1
ATOM 735 C C . ALA A 1 93 ? -1.132 16.797 12.359 1 98.88 93 ALA A C 1
ATOM 737 O O . ALA A 1 93 ? -0.301 17.438 11.719 1 98.88 93 ALA A O 1
ATOM 738 N N . VAL A 1 94 ? -2.426 16.953 12.203 1 98.81 94 VAL A N 1
ATOM 739 C CA . VAL A 1 94 ? -2.969 17.844 11.18 1 98.81 94 VAL A CA 1
ATOM 740 C C . VAL A 1 94 ? -2.518 19.266 11.453 1 98.81 94 VAL A C 1
ATOM 742 O O . VAL A 1 94 ? -2.098 19.984 10.539 1 98.81 94 VAL A O 1
ATOM 745 N N . GLU A 1 95 ? -2.613 19.656 12.711 1 98.75 95 GLU A N 1
ATOM 746 C CA . GLU A 1 95 ? -2.182 21 13.078 1 98.75 95 GLU A CA 1
ATOM 747 C C . GLU A 1 95 ? -0.714 21.219 12.727 1 98.75 95 GLU A C 1
ATOM 749 O O . GLU A 1 95 ? -0.374 22.203 12.055 1 98.75 95 GLU A O 1
ATOM 754 N N . TRP A 1 96 ? 0.132 20.391 13.141 1 98.81 96 TRP A N 1
ATOM 755 C CA . TRP A 1 96 ? 1.569 20.531 12.938 1 98.81 96 TRP A CA 1
ATOM 756 C C . TRP A 1 96 ? 1.923 20.438 11.453 1 98.81 96 TRP A C 1
ATOM 758 O O . TRP A 1 96 ? 2.664 21.266 10.93 1 98.81 96 TRP A O 1
ATOM 768 N N . LEU A 1 97 ? 1.398 19.438 10.773 1 98.88 97 LEU A N 1
ATOM 769 C CA . LEU A 1 97 ? 1.682 19.234 9.352 1 98.88 97 LEU A CA 1
ATOM 770 C C . LEU A 1 97 ? 1.222 20.422 8.531 1 98.88 97 LEU A C 1
ATOM 772 O O . LEU A 1 97 ? 1.915 20.844 7.602 1 98.88 97 LEU A O 1
ATOM 776 N N . SER A 1 98 ? 0.062 20.906 8.852 1 98.62 98 SER A N 1
ATOM 777 C CA . SER A 1 98 ? -0.418 22.109 8.164 1 98.62 98 SER A CA 1
ATOM 778 C C . SER A 1 98 ? 0.537 23.281 8.367 1 98.62 98 SER A C 1
ATOM 780 O O . SER A 1 98 ? 0.813 24.031 7.43 1 98.62 98 SER A O 1
ATOM 782 N N . SER A 1 99 ? 0.996 23.406 9.555 1 98.38 99 SER A N 1
ATOM 783 C CA . SER A 1 99 ? 1.917 24.5 9.867 1 98.38 99 SER A CA 1
ATOM 784 C C . SER A 1 99 ? 3.227 24.359 9.094 1 98.38 99 SER A C 1
ATOM 786 O O . SER A 1 99 ? 3.93 25.344 8.867 1 98.38 99 SER A O 1
ATOM 788 N N . LYS A 1 100 ? 3.59 23.125 8.727 1 98.31 100 LYS A N 1
ATOM 789 C CA . LYS A 1 100 ? 4.805 22.844 7.957 1 98.31 100 LYS A CA 1
ATOM 790 C C . LYS A 1 100 ? 4.559 23.031 6.461 1 98.31 100 LYS A C 1
ATOM 792 O O . LYS A 1 100 ? 5.488 22.922 5.66 1 98.31 100 LYS A O 1
ATOM 797 N N . GLY A 1 101 ? 3.25 23.219 6.082 1 98.56 101 GLY A N 1
ATOM 798 C CA . GLY A 1 101 ? 2.941 23.453 4.684 1 98.56 101 GLY A CA 1
ATOM 799 C C . GLY A 1 101 ? 2.457 22.203 3.959 1 98.56 101 GLY A C 1
ATOM 800 O O . GLY A 1 101 ? 2.5 22.141 2.729 1 98.56 101 GLY A O 1
ATOM 801 N N . VAL A 1 102 ? 2.043 21.219 4.676 1 98.88 102 VAL A N 1
ATOM 802 C CA . VAL A 1 102 ? 1.479 20.016 4.055 1 98.88 102 VAL A CA 1
ATOM 803 C C . VAL A 1 102 ? 0.046 20.297 3.604 1 98.88 102 VAL A C 1
ATOM 805 O O . VAL A 1 102 ? -0.754 20.844 4.363 1 98.88 102 VAL A O 1
ATOM 808 N N . ARG A 1 103 ? -0.248 19.922 2.4 1 98.88 103 ARG A N 1
ATOM 809 C CA . ARG A 1 103 ? -1.588 20.141 1.865 1 98.88 103 ARG A CA 1
ATOM 810 C C . ARG A 1 103 ? -2.504 18.969 2.178 1 98.88 103 ARG A C 1
ATOM 812 O O . ARG A 1 103 ? -2.193 17.812 1.833 1 98.88 103 ARG A O 1
ATOM 819 N N . PHE A 1 104 ? -3.574 19.281 2.77 1 98.88 104 PHE A N 1
ATOM 820 C CA . PHE A 1 104 ? -4.637 18.312 3 1 98.88 104 PHE A CA 1
ATOM 821 C C . PHE A 1 104 ? -5.754 18.484 1.977 1 98.88 104 PHE A C 1
ATOM 823 O O . PHE A 1 104 ? -5.93 19.562 1.412 1 98.88 104 PHE A O 1
ATOM 830 N N . THR A 1 105 ? -6.484 17.344 1.696 1 97.94 105 THR A N 1
ATOM 831 C CA . THR A 1 105 ? -7.711 17.469 0.917 1 97.94 105 THR A CA 1
ATOM 832 C C . THR A 1 105 ? -8.789 18.203 1.713 1 97.94 105 THR A C 1
ATOM 834 O O . THR A 1 105 ? -8.734 18.25 2.943 1 97.94 105 THR A O 1
ATOM 837 N N . PRO A 1 106 ? -9.766 18.766 1.02 1 96.06 106 PRO A N 1
ATOM 838 C CA . PRO A 1 106 ? -10.867 19.406 1.743 1 96.06 106 PRO A CA 1
ATOM 839 C C . PRO A 1 106 ? -11.656 18.438 2.613 1 96.06 106 PRO A C 1
ATOM 841 O O . PRO A 1 106 ? -11.664 17.234 2.344 1 96.06 106 PRO A O 1
ATOM 844 N N . GLY A 1 107 ? -12.352 19.016 3.707 1 95.25 107 GLY A N 1
ATOM 845 C CA . GLY A 1 107 ? -13.25 18.219 4.523 1 95.25 107 GLY A CA 1
ATOM 846 C C . GLY A 1 107 ? -12.773 18.047 5.949 1 95.25 107 GLY A C 1
ATOM 847 O O . GLY A 1 107 ? -13.547 17.656 6.828 1 95.25 107 GLY A O 1
ATOM 848 N N . GLY A 1 108 ? -11.461 18.312 6.145 1 97.06 108 GLY A N 1
ATOM 849 C CA . GLY A 1 108 ? -10.93 18.219 7.496 1 97.06 108 GLY A CA 1
ATOM 850 C C . GLY A 1 108 ? -11 16.828 8.078 1 97.06 108 GLY A C 1
ATOM 851 O O . GLY A 1 108 ? -11.016 15.844 7.336 1 97.06 108 GLY A O 1
ATOM 852 N N . ILE A 1 109 ? -10.828 16.766 9.422 1 98.56 109 ILE A N 1
ATOM 853 C CA . ILE A 1 109 ? -10.953 15.492 10.125 1 98.56 109 ILE A CA 1
ATOM 854 C C . ILE A 1 109 ? -12.422 15.07 10.18 1 98.56 109 ILE A C 1
ATOM 856 O O . ILE A 1 109 ? -13.281 15.867 10.555 1 98.56 109 ILE A O 1
ATOM 860 N N . ARG A 1 110 ? -12.688 13.836 9.789 1 97.38 110 ARG A N 1
ATOM 861 C CA . ARG A 1 110 ? -14.047 13.305 9.758 1 97.38 110 ARG A CA 1
ATOM 862 C C . ARG A 1 110 ? -14.055 11.805 10.023 1 97.38 110 ARG A C 1
ATOM 864 O O . ARG A 1 110 ? -12.992 11.164 10.047 1 97.38 110 ARG A O 1
ATOM 871 N N . LYS A 1 111 ? -15.258 11.25 10.219 1 95.62 111 LYS A N 1
ATOM 872 C CA . LYS A 1 111 ? -15.359 9.805 10.414 1 95.62 111 LYS A CA 1
ATOM 873 C C . LYS A 1 111 ? -15.234 9.055 9.094 1 95.62 111 LYS A C 1
ATOM 875 O O . LYS A 1 111 ? -15.914 9.391 8.117 1 95.62 111 LYS A O 1
ATOM 880 N N . GLY A 1 112 ? -14.367 8.125 9.039 1 91.88 112 GLY A N 1
ATOM 881 C CA . GLY A 1 112 ? -14.219 7.27 7.875 1 91.88 112 GLY A CA 1
ATOM 882 C C . GLY A 1 112 ? -15.133 6.062 7.902 1 91.88 112 GLY A C 1
ATOM 883 O O . GLY A 1 112 ? -15.898 5.875 8.852 1 91.88 112 GLY A O 1
ATOM 884 N N . ALA A 1 113 ? -15.078 5.254 6.848 1 85.12 113 ALA A N 1
ATOM 885 C CA . ALA A 1 113 ? -15.906 4.062 6.672 1 85.12 113 ALA A CA 1
ATOM 886 C C . ALA A 1 113 ? -15.758 3.113 7.859 1 85.12 113 ALA A C 1
ATOM 888 O O . ALA A 1 113 ? -16.719 2.439 8.25 1 85.12 113 ALA A O 1
ATOM 889 N N . GLY A 1 114 ? -14.57 3.045 8.492 1 87.12 114 GLY A N 1
ATOM 890 C CA . GLY A 1 114 ? -14.32 2.145 9.602 1 87.12 114 GLY A CA 1
ATOM 891 C C . GLY A 1 114 ? -14.656 2.758 10.953 1 87.12 114 GLY A C 1
ATOM 892 O O . GLY A 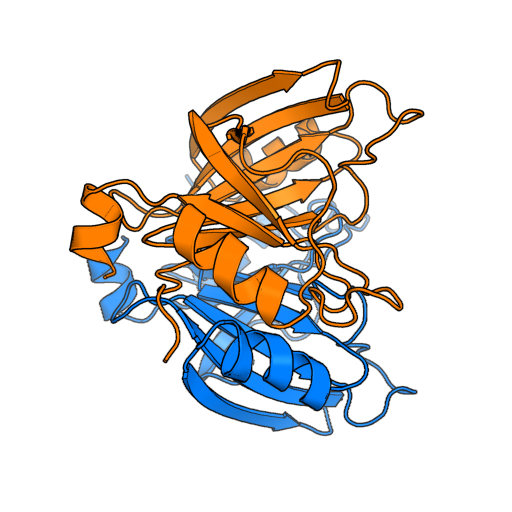1 114 ? -14.391 2.156 11.992 1 87.12 114 GLY A O 1
ATOM 893 N N . GLY A 1 115 ? -15.055 3.975 10.922 1 91.44 115 GLY A N 1
ATOM 894 C CA . GLY A 1 115 ? -15.477 4.637 12.148 1 91.44 115 GLY A CA 1
ATOM 895 C C . GLY A 1 115 ? -14.367 5.453 12.789 1 91.44 115 GLY A C 1
ATOM 896 O O . GLY A 1 115 ? -14.602 6.156 13.773 1 91.44 115 GLY A O 1
ATOM 897 N N . HIS A 1 116 ? -13.203 5.344 12.32 1 96.62 116 HIS A N 1
ATOM 898 C CA . HIS A 1 116 ? -12.086 6.129 12.836 1 96.62 116 HIS A CA 1
ATOM 899 C C . HIS A 1 116 ? -12.133 7.559 12.312 1 96.62 116 HIS A C 1
ATOM 901 O O . HIS A 1 116 ? -12.688 7.816 11.242 1 96.62 116 HIS A O 1
ATOM 907 N N . ASP A 1 117 ? -11.586 8.477 13.094 1 98.62 117 ASP A N 1
ATOM 908 C CA . ASP A 1 117 ? -11.305 9.797 12.547 1 98.62 117 ASP A CA 1
ATOM 909 C C . ASP A 1 117 ? -10.227 9.727 11.469 1 98.62 117 ASP A C 1
ATOM 911 O O . ASP A 1 117 ? -9.172 9.117 11.68 1 98.62 117 ASP A O 1
ATOM 915 N N . VAL A 1 118 ? -10.539 10.344 10.328 1 98.75 118 VAL A N 1
ATOM 916 C CA . VAL A 1 118 ? -9.578 10.281 9.234 1 98.75 118 VAL A CA 1
ATOM 917 C C . VAL A 1 118 ? -9.445 11.656 8.586 1 98.75 118 VAL A C 1
ATOM 919 O O . VAL A 1 118 ? -10.312 12.516 8.742 1 98.75 118 VAL A O 1
ATOM 922 N N . THR A 1 119 ? -8.367 11.922 7.891 1 98.75 119 THR A N 1
ATOM 923 C CA . THR A 1 119 ? -8.141 13.008 6.941 1 98.75 119 THR A CA 1
ATOM 924 C C . THR A 1 119 ? -7.156 12.578 5.855 1 98.75 119 THR A C 1
ATOM 926 O O . THR A 1 119 ? -6.492 11.547 5.98 1 98.75 119 THR A O 1
ATOM 929 N N . PHE A 1 120 ? -7.086 13.328 4.758 1 98.81 120 PHE A N 1
ATOM 930 C CA . PHE A 1 120 ? -6.27 12.914 3.621 1 98.81 120 PHE A CA 1
ATOM 931 C C . PHE A 1 120 ? -5.238 13.984 3.277 1 98.81 120 PHE A C 1
ATOM 933 O O . PHE A 1 120 ? -5.574 15.164 3.145 1 98.81 120 PHE A O 1
ATOM 940 N N . ILE A 1 121 ? -4.008 13.555 3.195 1 98.94 121 ILE A N 1
ATOM 941 C CA . ILE A 1 121 ? -2.959 14.383 2.611 1 98.94 121 ILE A CA 1
ATOM 942 C C . ILE A 1 121 ? -3.045 14.328 1.088 1 98.94 121 ILE A C 1
ATOM 944 O O . ILE A 1 121 ? -3.113 13.242 0.503 1 98.94 121 ILE A O 1
ATOM 948 N N . HIS A 1 122 ? -3.053 15.477 0.433 1 98.81 122 HIS A N 1
ATOM 949 C CA . HIS A 1 122 ? -3.242 15.602 -1.008 1 98.81 122 HIS A CA 1
ATOM 950 C C . HIS A 1 122 ? -2.027 15.086 -1.771 1 98.81 122 HIS A C 1
ATOM 952 O O . HIS A 1 122 ? -0.888 15.305 -1.354 1 98.81 122 HIS A O 1
ATOM 958 N N . PRO A 1 123 ? -2.256 14.406 -2.918 1 98.44 123 PRO A N 1
ATOM 959 C CA . PRO A 1 123 ? -1.123 13.906 -3.701 1 98.44 123 PRO A CA 1
ATOM 960 C C . PRO A 1 123 ? -0.289 15.031 -4.312 1 98.44 123 PRO A C 1
ATOM 962 O O . PRO A 1 123 ? 0.871 14.82 -4.676 1 98.44 123 PRO A O 1
ATOM 965 N N . LYS A 1 124 ? -0.879 16.203 -4.418 1 98.25 124 LYS A N 1
ATOM 966 C CA . LYS A 1 124 ? -0.209 17.344 -5.051 1 98.25 124 LYS A CA 1
ATOM 967 C C . LYS A 1 124 ? -0.21 18.562 -4.129 1 98.25 124 LYS A C 1
ATOM 969 O O . LYS A 1 124 ? -1.207 18.844 -3.463 1 98.25 124 LYS A O 1
ATOM 974 N N . GLY A 1 125 ? 0.968 19.219 -4.125 1 98.44 125 GLY A N 1
ATOM 975 C CA . GLY A 1 125 ? 1.028 20.484 -3.404 1 98.44 125 GLY A CA 1
ATOM 976 C C . GLY A 1 125 ? 0.52 21.656 -4.219 1 98.44 125 GLY A C 1
ATOM 977 O O . GLY A 1 125 ? 0.15 21.5 -5.383 1 98.44 125 GLY A O 1
ATOM 978 N N . ASN A 1 126 ? 0.327 22.75 -3.537 1 98.25 126 ASN A N 1
ATOM 979 C CA . ASN A 1 126 ? 0.054 24.016 -4.203 1 98.25 126 ASN A CA 1
ATOM 980 C C . ASN A 1 126 ? 0.891 25.156 -3.613 1 98.25 126 ASN A C 1
ATOM 982 O O . ASN A 1 126 ? 1.801 24.906 -2.818 1 98.25 126 ASN A O 1
ATOM 986 N N . GLU A 1 127 ? 0.687 26.375 -4.047 1 98.06 127 GLU A N 1
ATOM 987 C CA . GLU A 1 127 ? 1.504 27.516 -3.623 1 98.06 127 GLU A CA 1
ATOM 988 C C . GLU A 1 127 ? 1.423 27.719 -2.113 1 98.06 127 GLU A C 1
ATOM 990 O O . GLU A 1 127 ? 2.443 27.922 -1.454 1 98.06 127 GLU A O 1
ATOM 995 N N . GLU A 1 128 ? 0.297 27.672 -1.553 1 97.69 128 GLU A N 1
ATOM 996 C CA . GLU A 1 128 ? 0.075 27.922 -0.13 1 97.69 128 GLU A CA 1
ATOM 997 C C . GLU A 1 128 ? 0.574 26.75 0.713 1 97.69 128 GLU A C 1
ATOM 999 O O . GLU A 1 128 ? 1.107 26.938 1.806 1 97.69 128 GLU A O 1
ATOM 1004 N N . PHE A 1 129 ? 0.369 25.609 0.244 1 98.44 129 PHE A N 1
ATOM 1005 C CA . PHE A 1 129 ? 0.769 24.375 0.891 1 98.44 129 PHE A CA 1
ATOM 1006 C C . PHE A 1 129 ? 1.594 23.5 -0.057 1 98.44 129 PHE A C 1
ATOM 1008 O O . PHE A 1 129 ? 1.063 22.594 -0.698 1 98.44 129 PHE A O 1
ATOM 1015 N N . PRO A 1 130 ? 2.875 23.672 -0.046 1 98.38 130 PRO A N 1
ATOM 1016 C CA . PRO A 1 130 ? 3.697 23.062 -1.092 1 98.38 130 PRO A CA 1
ATOM 1017 C C . PRO A 1 130 ? 4.031 21.609 -0.797 1 98.38 130 PRO A C 1
ATOM 1019 O O . PRO A 1 130 ? 4.395 20.859 -1.707 1 98.38 130 PRO A O 1
ATOM 1022 N N . LEU A 1 131 ? 4.008 21.172 0.446 1 98.56 131 LEU A N 1
ATOM 1023 C CA . LEU A 1 131 ? 4.316 19.781 0.782 1 98.56 131 LEU A CA 1
ATOM 1024 C C . LEU A 1 131 ? 3.09 18.891 0.598 1 98.56 131 LEU A C 1
ATOM 1026 O O . LEU A 1 131 ? 1.97 19.297 0.913 1 98.56 131 LEU A O 1
ATOM 1030 N N . CYS A 1 132 ? 3.256 17.688 0.053 1 98.75 132 CYS A N 1
ATOM 1031 C CA . CYS A 1 132 ? 2.188 16.781 -0.348 1 98.75 132 CYS A CA 1
ATOM 1032 C C . CYS A 1 132 ? 2.682 15.344 -0.376 1 98.75 132 CYS A C 1
ATOM 1034 O O . CYS A 1 132 ? 3.83 15.07 -0.025 1 98.75 132 CYS A O 1
ATOM 1036 N N . GLY A 1 133 ? 1.837 14.453 -0.726 1 98.44 133 GLY A N 1
ATOM 1037 C CA . GLY A 1 133 ? 2.186 13.047 -0.815 1 98.44 133 GLY A CA 1
ATOM 1038 C C . GLY A 1 133 ? 2.979 12.703 -2.062 1 98.44 133 GLY A C 1
ATOM 1039 O O . GLY A 1 133 ? 3.172 11.531 -2.381 1 98.44 133 GLY A O 1
ATOM 1040 N N . GLU A 1 134 ? 3.391 13.672 -2.795 1 98.25 134 GLU A N 1
ATOM 1041 C CA . GLU A 1 134 ? 4.215 13.492 -3.986 1 98.25 134 GLU A CA 1
ATOM 1042 C C . GLU A 1 134 ? 3.574 12.508 -4.961 1 98.25 134 GLU A C 1
ATOM 1044 O O . GLU A 1 134 ? 4.215 11.555 -5.398 1 98.25 134 GLU A O 1
ATOM 1049 N N . GLY A 1 135 ? 2.309 12.648 -5.246 1 98.31 135 GLY A N 1
ATOM 1050 C CA . GLY A 1 135 ? 1.569 11.844 -6.207 1 98.31 135 GLY A CA 1
ATOM 1051 C C . GLY A 1 135 ? 0.741 10.75 -5.555 1 98.31 135 GLY A C 1
ATOM 1052 O O . GLY A 1 135 ? -0.026 10.062 -6.23 1 98.31 135 GLY A O 1
ATOM 1053 N N . VAL A 1 136 ? 0.885 10.531 -4.297 1 98.69 136 VAL A N 1
ATOM 1054 C CA . VAL A 1 136 ? 0.189 9.477 -3.568 1 98.69 136 VAL A CA 1
ATOM 1055 C C . VAL A 1 136 ? -0.839 10.094 -2.621 1 98.69 136 VAL A C 1
ATOM 1057 O O . VAL A 1 136 ? -0.526 11.023 -1.873 1 98.69 136 VAL A O 1
ATOM 1060 N N . LEU A 1 137 ? -2.105 9.648 -2.727 1 98.75 137 LEU A N 1
ATOM 1061 C CA . LEU A 1 137 ? -3.113 9.992 -1.73 1 98.75 137 LEU A CA 1
ATOM 1062 C C . LEU A 1 137 ? -2.871 9.234 -0.429 1 98.75 137 LEU A C 1
ATOM 1064 O O . LEU A 1 137 ? -2.793 8.008 -0.428 1 98.75 137 LEU A O 1
ATOM 1068 N N . ILE A 1 138 ? -2.709 9.977 0.703 1 98.94 138 ILE A N 1
ATOM 1069 C CA . ILE A 1 138 ? -2.385 9.352 1.98 1 98.94 138 ILE A CA 1
ATOM 1070 C C . ILE A 1 138 ? -3.479 9.664 3 1 98.94 138 ILE A C 1
ATOM 1072 O O . ILE A 1 138 ? -3.83 10.828 3.203 1 98.94 138 ILE A O 1
ATOM 1076 N N . GLU A 1 139 ? -3.99 8.664 3.582 1 98.88 139 GLU A N 1
ATOM 1077 C CA . GLU A 1 139 ? -4.996 8.797 4.633 1 98.88 139 GLU A CA 1
ATOM 1078 C C . GLU A 1 139 ? -4.359 8.68 6.016 1 98.88 139 GLU A C 1
ATOM 1080 O O . GLU A 1 139 ? -3.682 7.695 6.312 1 98.88 139 GLU A O 1
ATOM 1085 N N . LEU A 1 140 ? -4.508 9.703 6.824 1 98.94 140 LEU A N 1
ATOM 1086 C CA . LEU A 1 140 ? -4.184 9.578 8.242 1 98.94 140 LEU A CA 1
ATOM 1087 C C . LEU A 1 140 ? -5.387 9.062 9.023 1 98.94 140 LEU A C 1
ATOM 1089 O O . LEU A 1 140 ? -6.504 9.555 8.852 1 98.94 140 LEU A O 1
ATOM 1093 N N . VAL A 1 141 ? -5.18 8.094 9.836 1 98.88 141 VAL A N 1
ATOM 1094 C CA . VAL A 1 141 ? -6.238 7.449 10.602 1 98.88 141 VAL A CA 1
ATOM 1095 C C . VAL A 1 141 ? -5.898 7.488 12.086 1 98.88 141 VAL A C 1
ATOM 1097 O O . VAL A 1 141 ? -4.832 7.023 12.5 1 98.88 141 VAL A O 1
ATOM 1100 N N . GLN A 1 142 ? -6.77 8.023 12.891 1 98.94 142 GLN A N 1
ATOM 1101 C CA . GLN A 1 142 ? -6.551 8 14.336 1 98.94 142 GLN A CA 1
ATOM 1102 C C . GLN A 1 142 ? -6.492 6.574 14.859 1 98.94 142 GLN A C 1
ATOM 1104 O O . GLN A 1 142 ? -7.48 5.84 14.789 1 98.94 142 GLN A O 1
ATOM 1109 N N . ALA A 1 143 ? -5.371 6.207 15.406 1 98.62 143 ALA A N 1
ATOM 1110 C CA . ALA A 1 143 ? -5.195 4.855 15.938 1 98.62 143 ALA A CA 1
ATOM 1111 C C . ALA A 1 143 ? -6.035 4.652 17.203 1 98.62 143 ALA A C 1
ATOM 1113 O O . ALA A 1 143 ? -6.078 5.52 18.062 1 98.62 143 ALA A O 1
ATOM 1114 N N . PRO A 1 144 ? -6.711 3.545 17.266 1 98.25 144 PRO A N 1
ATOM 1115 C CA . PRO A 1 144 ? -7.336 3.225 18.562 1 98.25 144 PRO A CA 1
ATOM 1116 C C . PRO A 1 144 ? -6.316 2.848 19.625 1 98.25 144 PRO A C 1
ATOM 1118 O O . PRO A 1 144 ? -5.152 2.594 19.312 1 98.25 144 PRO A O 1
ATOM 1121 N N . GLU A 1 145 ? -6.762 2.789 20.844 1 97.75 145 GLU A N 1
ATOM 1122 C CA . GLU A 1 145 ? -5.879 2.605 21.984 1 97.75 145 GLU A CA 1
ATOM 1123 C C . GLU A 1 145 ? -5.07 1.315 21.859 1 97.75 145 GLU A C 1
ATOM 1125 O O . GLU A 1 145 ? -3.889 1.28 22.203 1 97.75 145 GLU A O 1
ATOM 1130 N N . GLU A 1 146 ? -5.715 0.231 21.453 1 97.56 146 GLU A N 1
ATOM 1131 C CA . GLU A 1 146 ? -5.023 -1.052 21.344 1 97.56 146 GLU A CA 1
ATOM 1132 C C . GLU A 1 146 ? -3.881 -0.987 20.344 1 97.56 146 GLU A C 1
ATOM 1134 O O . GLU A 1 146 ? -2.854 -1.646 20.516 1 97.56 146 GLU A O 1
ATOM 1139 N N . VAL A 1 147 ? -4.043 -0.241 19.234 1 97.75 147 VAL A N 1
ATOM 1140 C CA . VAL A 1 147 ? -2.996 -0.071 18.234 1 97.75 147 VAL A CA 1
ATOM 1141 C C . VAL A 1 147 ? -1.887 0.818 18.781 1 97.75 147 VAL A C 1
ATOM 1143 O O . VAL A 1 147 ? -0.701 0.539 18.594 1 97.75 147 VAL A O 1
ATOM 1146 N N . VAL A 1 148 ? -2.244 1.903 19.516 1 98 148 VAL A N 1
ATOM 1147 C CA . VAL A 1 148 ? -1.252 2.773 20.141 1 98 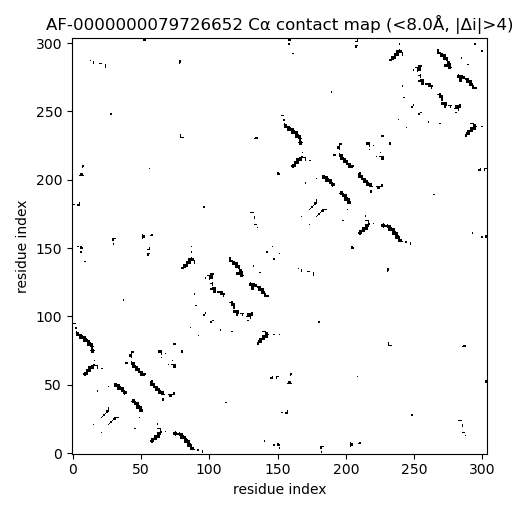148 VAL A CA 1
ATOM 1148 C C . VAL A 1 148 ? -0.387 1.964 21.109 1 98 148 VAL A C 1
ATOM 1150 O O . VAL A 1 148 ? 0.837 2.105 21.125 1 98 148 VAL A O 1
ATOM 1153 N N . ARG A 1 149 ? -1.04 1.056 21.875 1 96.88 149 ARG A N 1
ATOM 1154 C CA . ARG A 1 149 ? -0.318 0.234 22.844 1 96.88 149 ARG A CA 1
ATOM 1155 C C . ARG A 1 149 ? 0.621 -0.74 22.141 1 96.88 149 ARG A C 1
ATOM 1157 O O . ARG A 1 149 ? 1.753 -0.949 22.578 1 96.88 149 ARG A O 1
ATOM 1164 N N . ALA A 1 150 ? 0.229 -1.334 21.047 1 96.19 150 ALA A N 1
ATOM 1165 C CA . ALA A 1 150 ? 0.961 -2.393 20.344 1 96.19 150 ALA A CA 1
ATOM 1166 C C . ALA A 1 150 ? 2.104 -1.817 19.516 1 96.19 150 ALA A C 1
ATOM 1168 O O . ALA A 1 150 ? 3.188 -2.402 19.453 1 96.19 150 ALA A O 1
ATOM 1169 N N . LEU A 1 151 ? 1.896 -0.612 18.891 1 94.44 151 LEU A N 1
ATOM 1170 C CA . LEU A 1 151 ? 2.82 -0.116 17.875 1 94.44 151 LEU A CA 1
ATOM 1171 C C . LEU A 1 151 ? 3.496 1.17 18.344 1 94.44 151 LEU A C 1
ATOM 1173 O O . LEU A 1 151 ? 4.402 1.675 17.672 1 94.44 151 LEU A O 1
ATOM 1177 N N . GLY A 1 152 ? 3.018 1.811 19.391 1 90 152 GLY A N 1
ATOM 1178 C CA . GLY A 1 152 ? 3.516 3.096 19.844 1 90 152 GLY A CA 1
ATOM 1179 C C . GLY A 1 152 ? 4.805 2.984 20.641 1 90 152 GLY A C 1
ATOM 1180 O O . GLY A 1 152 ? 5.188 1.893 21.062 1 90 152 GLY A O 1
ATOM 1181 N N . MET B 1 1 ? -7.332 -27.469 -1.662 1 90.25 1 MET B N 1
ATOM 1182 C CA . MET B 1 1 ? -7.086 -26.5 -0.599 1 90.25 1 MET B CA 1
ATOM 1183 C C . MET B 1 1 ? -5.871 -25.641 -0.92 1 90.25 1 MET B C 1
ATOM 1185 O O . MET B 1 1 ? -4.891 -26.125 -1.491 1 90.25 1 MET B O 1
ATOM 1189 N N . ARG B 1 2 ? -5.855 -24.406 -0.609 1 96.81 2 ARG B N 1
ATOM 1190 C CA . ARG B 1 2 ? -4.73 -23.5 -0.854 1 96.81 2 ARG B CA 1
ATOM 1191 C C . ARG B 1 2 ? -3.537 -23.859 0.024 1 96.81 2 ARG B C 1
ATOM 1193 O O . ARG B 1 2 ? -3.643 -23.875 1.252 1 96.81 2 ARG B O 1
ATOM 1200 N N . PRO B 1 3 ? -2.451 -24.141 -0.522 1 98.56 3 PRO B N 1
ATOM 1201 C CA . PRO B 1 3 ? -1.329 -24.703 0.234 1 98.56 3 PRO B CA 1
ATOM 1202 C C . PRO B 1 3 ? -0.376 -23.625 0.754 1 98.56 3 PRO B C 1
ATOM 1204 O O . PRO B 1 3 ? 0.809 -23.891 0.969 1 98.56 3 PRO B O 1
ATOM 1207 N N . PHE B 1 4 ? -0.735 -22.406 0.763 1 98.62 4 PHE B N 1
ATOM 1208 C CA . PHE B 1 4 ? 0.025 -21.297 1.302 1 98.62 4 PHE B CA 1
ATOM 1209 C C . PHE B 1 4 ? -0.894 -20.312 2.018 1 98.62 4 PHE B C 1
ATOM 1211 O O . PHE B 1 4 ? -2.117 -20.391 1.896 1 98.62 4 PHE B O 1
ATOM 1218 N N . LYS B 1 5 ? -0.262 -19.406 2.791 1 98.25 5 LYS B N 1
ATOM 1219 C CA . LYS B 1 5 ? -0.994 -18.328 3.447 1 98.25 5 LYS B CA 1
ATOM 1220 C C . LYS B 1 5 ? -0.329 -16.969 3.191 1 98.25 5 LYS B C 1
ATOM 1222 O O . LYS B 1 5 ? 0.898 -16.859 3.229 1 98.25 5 LYS B O 1
ATOM 1227 N N . ILE B 1 6 ? -1.166 -16.016 2.838 1 98.75 6 ILE B N 1
ATOM 1228 C CA . ILE B 1 6 ? -0.727 -14.633 2.922 1 98.75 6 ILE B CA 1
ATOM 1229 C C . ILE B 1 6 ? -0.789 -14.156 4.371 1 98.75 6 ILE B C 1
ATOM 1231 O O . ILE B 1 6 ? -1.851 -14.195 5 1 98.75 6 ILE B O 1
ATOM 1235 N N . LEU B 1 7 ? 0.296 -13.672 4.922 1 98.31 7 LEU B N 1
ATOM 1236 C CA . LEU B 1 7 ? 0.397 -13.445 6.359 1 98.31 7 LEU B CA 1
ATOM 1237 C C . LEU B 1 7 ? 0.151 -11.977 6.695 1 98.31 7 LEU B C 1
ATOM 1239 O O . LEU B 1 7 ? -0.375 -11.664 7.766 1 98.31 7 LEU B O 1
ATOM 1243 N N . GLY B 1 8 ? 0.594 -11.078 5.84 1 98.12 8 GLY B N 1
ATOM 1244 C CA . GLY B 1 8 ? 0.559 -9.648 6.082 1 98.12 8 GLY B CA 1
ATOM 1245 C C . GLY B 1 8 ? 1.247 -8.844 4.996 1 98.12 8 GLY B C 1
ATOM 1246 O O . GLY B 1 8 ? 1.711 -9.406 4 1 98.12 8 GLY B O 1
ATOM 1247 N N . ILE B 1 9 ? 1.26 -7.566 5.133 1 98.62 9 ILE B N 1
ATOM 1248 C CA . ILE B 1 9 ? 1.945 -6.68 4.199 1 98.62 9 ILE B CA 1
ATOM 1249 C C . ILE B 1 9 ? 3.422 -6.578 4.574 1 98.62 9 ILE B C 1
ATOM 1251 O O . ILE B 1 9 ? 3.764 -6.465 5.754 1 98.62 9 ILE B O 1
ATOM 1255 N N . GLN B 1 10 ? 4.242 -6.758 3.621 1 98.38 10 GLN B N 1
ATOM 1256 C CA . GLN B 1 10 ? 5.68 -6.605 3.82 1 98.38 10 GLN B CA 1
ATOM 1257 C C . GLN B 1 10 ? 6.133 -5.188 3.492 1 98.38 10 GLN B C 1
ATOM 1259 O O . GLN B 1 10 ? 6.926 -4.598 4.23 1 98.38 10 GLN B O 1
ATOM 1264 N N . GLN B 1 11 ? 5.672 -4.605 2.395 1 98.56 11 GLN B N 1
ATOM 1265 C CA . GLN B 1 11 ? 6.066 -3.244 2.047 1 98.56 11 GLN B CA 1
ATOM 1266 C C . GLN B 1 11 ? 5.031 -2.584 1.142 1 98.56 11 GLN B C 1
ATOM 1268 O O . GLN B 1 11 ? 4.211 -3.268 0.524 1 98.56 11 GLN B O 1
ATOM 1273 N N . VAL B 1 12 ? 5.031 -1.287 1.11 1 98.75 12 VAL B N 1
ATOM 1274 C CA . VAL B 1 12 ? 4.512 -0.472 0.017 1 98.75 12 VAL B CA 1
ATOM 1275 C C . VAL B 1 12 ? 5.66 0.261 -0.673 1 98.75 12 VAL B C 1
ATOM 1277 O O . VAL B 1 12 ? 6.578 0.753 -0.012 1 98.75 12 VAL B O 1
ATOM 1280 N N . ALA B 1 13 ? 5.637 0.233 -1.978 1 98.81 13 ALA B N 1
ATOM 1281 C CA . ALA B 1 13 ? 6.676 0.924 -2.74 1 98.81 13 ALA B CA 1
ATOM 1282 C C . ALA B 1 13 ? 6.125 2.186 -3.396 1 98.81 13 ALA B C 1
ATOM 1284 O O . ALA B 1 13 ? 5.082 2.146 -4.055 1 98.81 13 ALA B O 1
ATOM 1285 N N . VAL B 1 14 ? 6.758 3.268 -3.16 1 98.88 14 VAL B N 1
ATOM 1286 C CA . VAL B 1 14 ? 6.375 4.57 -3.695 1 98.88 14 VAL B CA 1
ATOM 1287 C C . VAL B 1 14 ? 7.465 5.082 -4.637 1 98.88 14 VAL B C 1
ATOM 1289 O O . VAL B 1 14 ? 8.633 5.18 -4.25 1 98.88 14 VAL B O 1
ATOM 1292 N N . GLY B 1 15 ? 7.086 5.402 -5.809 1 98.75 15 GLY B N 1
ATOM 1293 C CA . GLY B 1 15 ? 8.023 5.902 -6.797 1 98.75 15 GLY B CA 1
ATOM 1294 C C . GLY B 1 15 ? 7.836 7.375 -7.113 1 98.75 15 GLY B C 1
ATOM 1295 O O . GLY B 1 15 ? 6.715 7.883 -7.074 1 98.75 15 GLY B O 1
ATOM 1296 N N . GLY B 1 16 ? 8.844 8.062 -7.43 1 98.44 16 GLY B N 1
ATOM 1297 C CA . GLY B 1 16 ? 8.844 9.445 -7.867 1 98.44 16 GLY B CA 1
ATOM 1298 C C . GLY B 1 16 ? 10.055 9.805 -8.711 1 98.44 16 GLY B C 1
ATOM 1299 O O . GLY B 1 16 ? 10.977 9 -8.852 1 98.44 16 GLY B O 1
ATOM 1300 N N . GLU B 1 17 ? 9.992 11 -9.297 1 97.06 17 GLU B N 1
ATOM 1301 C CA . GLU B 1 17 ? 11.102 11.469 -10.117 1 97.06 17 GLU B CA 1
ATOM 1302 C C . GLU B 1 17 ? 12.266 11.945 -9.25 1 97.06 17 GLU B C 1
ATOM 1304 O O . GLU B 1 17 ? 13.391 12.07 -9.727 1 97.06 17 GLU B O 1
ATOM 1309 N N . SER B 1 18 ? 11.992 12.266 -7.992 1 98 18 SER B N 1
ATOM 1310 C CA . SER B 1 18 ? 12.992 12.766 -7.051 1 98 18 SER B CA 1
ATOM 1311 C C . SER B 1 18 ? 12.883 12.062 -5.703 1 98 18 SER B C 1
ATOM 1313 O O . SER B 1 18 ? 11.953 12.328 -4.934 1 98 18 SER B O 1
ATOM 1315 N N . LYS B 1 19 ? 13.828 11.227 -5.418 1 98.5 19 LYS B N 1
ATOM 1316 C CA . LYS B 1 19 ? 13.852 10.555 -4.125 1 98.5 19 LYS B CA 1
ATOM 1317 C C . LYS B 1 19 ? 14.023 11.555 -2.986 1 98.5 19 LYS B C 1
ATOM 1319 O O . LYS B 1 19 ? 13.531 11.336 -1.877 1 98.5 19 LYS B O 1
ATOM 1324 N N . ASP B 1 20 ? 14.672 12.664 -3.266 1 98.56 20 ASP B N 1
ATOM 1325 C CA . ASP B 1 20 ? 14.852 13.711 -2.258 1 98.56 20 ASP B CA 1
ATOM 1326 C C . ASP B 1 20 ? 13.508 14.258 -1.789 1 98.56 20 ASP B C 1
ATOM 1328 O O . ASP B 1 20 ? 13.312 14.5 -0.596 1 98.56 20 ASP B O 1
ATOM 1332 N N . LYS B 1 21 ? 12.602 14.516 -2.707 1 98.56 21 LYS B N 1
ATOM 1333 C CA . LYS B 1 21 ? 11.266 14.984 -2.342 1 98.56 21 LYS B CA 1
ATOM 1334 C C . LYS B 1 21 ? 10.531 13.945 -1.507 1 98.56 21 LYS B C 1
A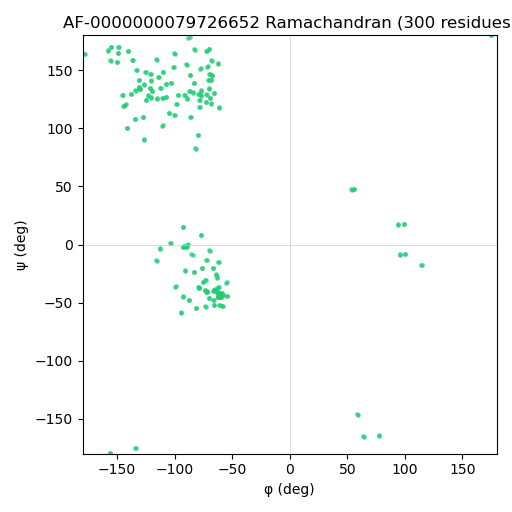TOM 1336 O O . LYS B 1 21 ? 9.836 14.281 -0.547 1 98.56 21 LYS B O 1
ATOM 1341 N N . LEU B 1 22 ? 10.688 12.688 -1.919 1 98.81 22 LEU B N 1
ATOM 1342 C CA . LEU B 1 22 ? 10.078 11.602 -1.153 1 98.81 22 LEU B CA 1
ATOM 1343 C C . LEU B 1 22 ? 10.664 11.539 0.254 1 98.81 22 LEU B C 1
ATOM 1345 O O . LEU B 1 22 ? 9.922 11.398 1.231 1 98.81 22 LEU B O 1
ATOM 1349 N N . ARG B 1 23 ? 11.938 11.641 0.359 1 98.75 23 ARG B N 1
ATOM 1350 C CA . ARG B 1 23 ? 12.609 11.609 1.655 1 98.75 23 ARG B CA 1
ATOM 1351 C C . ARG B 1 23 ? 12.148 12.766 2.537 1 98.75 23 ARG B C 1
ATOM 1353 O O . ARG B 1 23 ? 11.914 12.586 3.734 1 98.75 23 ARG B O 1
ATOM 1360 N N . ASN B 1 24 ? 12.086 13.938 1.95 1 98.69 24 ASN B N 1
ATOM 1361 C CA . ASN B 1 24 ? 11.617 15.094 2.705 1 98.69 24 ASN B CA 1
ATOM 1362 C C . ASN B 1 24 ? 10.25 14.836 3.33 1 98.69 24 ASN B C 1
ATOM 1364 O O . ASN B 1 24 ? 10.039 15.109 4.512 1 98.69 24 ASN B O 1
ATOM 1368 N N . PHE B 1 25 ? 9.344 14.258 2.584 1 98.75 25 PHE B N 1
ATOM 1369 C CA . PHE B 1 25 ? 7.992 14.023 3.07 1 98.75 25 PHE B CA 1
ATOM 1370 C C . PHE B 1 25 ? 7.969 12.883 4.078 1 98.75 25 PHE B C 1
ATOM 1372 O O . PHE B 1 25 ? 7.512 13.055 5.211 1 98.75 25 PHE B O 1
ATOM 1379 N N . TRP B 1 26 ? 8.5 11.727 3.754 1 98.88 26 TRP B N 1
ATOM 1380 C CA . TRP B 1 26 ? 8.312 10.508 4.527 1 98.88 26 TRP B CA 1
ATOM 1381 C C . TRP B 1 26 ? 9.227 10.484 5.746 1 98.88 26 TRP B C 1
ATOM 1383 O O . TRP B 1 26 ? 8.852 9.984 6.809 1 98.88 26 TRP B O 1
ATOM 1393 N N . VAL B 1 27 ? 10.391 10.992 5.578 1 98.69 27 VAL B N 1
ATOM 1394 C CA . VAL B 1 27 ? 11.367 10.93 6.664 1 98.69 27 VAL B CA 1
ATOM 1395 C C . VAL B 1 27 ? 11.312 12.227 7.477 1 98.69 27 VAL B C 1
ATOM 1397 O O . VAL B 1 27 ? 10.961 12.211 8.656 1 98.69 27 VAL B O 1
ATOM 1400 N N . ASP B 1 28 ? 11.547 13.359 6.84 1 98.44 28 ASP B N 1
ATOM 1401 C CA . ASP B 1 28 ? 11.688 14.609 7.578 1 98.44 28 ASP B CA 1
ATOM 1402 C C . ASP B 1 28 ? 10.336 15.078 8.125 1 98.44 28 ASP B C 1
ATOM 1404 O O . ASP B 1 28 ? 10.258 15.562 9.25 1 98.44 28 ASP B O 1
ATOM 1408 N N . VAL B 1 29 ? 9.305 14.953 7.359 1 98.5 29 VAL B N 1
ATOM 1409 C CA . VAL B 1 29 ? 8.008 15.484 7.742 1 98.5 29 VAL B CA 1
ATOM 1410 C C . VAL B 1 29 ? 7.242 14.453 8.562 1 98.5 29 VAL B C 1
ATOM 1412 O O . VAL B 1 29 ? 6.754 14.75 9.656 1 98.5 29 VAL B O 1
ATOM 1415 N N . LEU B 1 30 ? 7.184 13.156 8.102 1 98.62 30 LEU B N 1
ATOM 1416 C CA . LEU B 1 30 ? 6.359 12.148 8.773 1 98.62 30 LEU B CA 1
ATOM 1417 C C . LEU B 1 30 ? 7.164 11.406 9.836 1 98.62 30 LEU B C 1
ATOM 1419 O O . LEU B 1 30 ? 6.594 10.734 10.695 1 98.62 30 LEU B O 1
ATOM 1423 N N . GLY B 1 31 ? 8.492 11.391 9.719 1 98.38 31 GLY B N 1
ATOM 1424 C CA . GLY B 1 31 ? 9.32 10.906 10.805 1 98.38 31 GLY B CA 1
ATOM 1425 C C . GLY B 1 31 ? 9.688 9.438 10.672 1 98.38 31 GLY B C 1
ATOM 1426 O O . GLY B 1 31 ? 10.086 8.805 11.648 1 98.38 31 GLY B O 1
ATOM 1427 N N . LEU B 1 32 ? 9.539 8.867 9.508 1 98.56 32 LEU B N 1
ATOM 1428 C CA . LEU B 1 32 ? 9.914 7.469 9.352 1 98.56 32 LEU B CA 1
ATOM 1429 C C . LEU B 1 32 ? 11.43 7.305 9.406 1 98.56 32 LEU B C 1
ATOM 1431 O O . LEU B 1 32 ? 12.172 8.211 9.023 1 98.56 32 LEU B O 1
ATOM 1435 N N . GLU B 1 33 ? 11.773 6.145 9.812 1 98 33 GLU B N 1
ATOM 1436 C CA . GLU B 1 33 ? 13.195 5.832 9.922 1 98 33 GLU B CA 1
ATOM 1437 C C . GLU B 1 33 ? 13.719 5.203 8.633 1 98 33 GLU B C 1
ATOM 1439 O O . GLU B 1 33 ? 13.102 4.289 8.086 1 98 33 GLU B O 1
ATOM 1444 N N . ASN B 1 34 ? 14.828 5.734 8.086 1 98.44 34 ASN B N 1
ATOM 1445 C CA . ASN B 1 34 ? 15.539 5.078 6.996 1 98.44 34 ASN B CA 1
ATOM 1446 C C . ASN B 1 34 ? 16.422 3.936 7.512 1 98.44 34 ASN B C 1
ATOM 1448 O O . ASN B 1 34 ? 17.344 4.164 8.289 1 98.44 34 ASN B O 1
ATOM 1452 N N . VAL B 1 35 ? 16.156 2.758 7.082 1 97.62 35 VAL B N 1
ATOM 1453 C CA . VAL B 1 35 ? 16.844 1.616 7.664 1 97.62 35 VAL B CA 1
ATOM 1454 C C . VAL B 1 35 ? 17.766 0.981 6.613 1 97.62 35 VAL B C 1
ATOM 1456 O O . VAL B 1 35 ? 18.438 -0.007 6.895 1 97.62 35 VAL B O 1
ATOM 1459 N N . GLY B 1 36 ? 17.75 1.463 5.387 1 97.12 36 GLY B N 1
ATOM 1460 C CA . GLY B 1 36 ? 18.594 0.917 4.344 1 97.12 36 GLY B CA 1
ATOM 1461 C C . GLY B 1 36 ? 18.469 1.647 3.021 1 97.12 36 GLY B C 1
ATOM 1462 O O . GLY B 1 36 ? 17.531 2.436 2.832 1 97.12 36 GLY B O 1
ATOM 1463 N N . THR B 1 37 ? 19.406 1.427 2.172 1 97.44 37 THR B N 1
ATOM 1464 C CA . THR B 1 37 ? 19.406 1.924 0.801 1 97.44 37 THR B CA 1
ATOM 1465 C C . THR B 1 37 ? 19.781 0.816 -0.179 1 97.44 37 THR B C 1
ATOM 1467 O O . THR B 1 37 ? 20.438 -0.158 0.199 1 97.44 37 THR B O 1
ATOM 1470 N N . TYR B 1 38 ? 19.266 0.911 -1.346 1 96.75 38 TYR B N 1
ATOM 1471 C CA . TYR B 1 38 ? 19.516 -0.049 -2.416 1 96.75 38 TYR B CA 1
ATOM 1472 C C . TYR B 1 38 ? 19.547 0.644 -3.773 1 96.75 38 TYR B C 1
ATOM 1474 O O . TYR B 1 38 ? 18.656 1.438 -4.094 1 96.75 38 TYR B O 1
ATOM 1482 N N . ARG B 1 39 ? 20.562 0.404 -4.516 1 97.56 39 ARG B N 1
ATOM 1483 C CA . ARG B 1 39 ? 20.688 0.933 -5.871 1 97.56 39 ARG B CA 1
ATOM 1484 C C . ARG B 1 39 ? 21.062 -0.165 -6.855 1 97.56 39 ARG B C 1
ATOM 1486 O O . ARG B 1 39 ? 21.922 -1 -6.562 1 97.56 39 ARG B O 1
ATOM 1493 N N . SER B 1 40 ? 20.406 -0.179 -7.961 1 97.12 40 SER B N 1
ATOM 1494 C CA . SER B 1 40 ? 20.688 -1.146 -9.016 1 97.12 40 SER B CA 1
ATOM 1495 C C . SER B 1 40 ? 20.547 -0.515 -10.398 1 97.12 40 SER B C 1
ATOM 1497 O O . SER B 1 40 ? 19.469 -0.025 -10.75 1 97.12 40 SER B O 1
ATOM 1499 N N . GLU B 1 41 ? 21.625 -0.508 -11.211 1 97.31 41 GLU B N 1
ATOM 1500 C CA . GLU B 1 41 ? 21.547 -0.058 -12.594 1 97.31 41 GLU B CA 1
ATOM 1501 C C . GLU B 1 41 ? 20.672 -0.993 -13.43 1 97.31 41 GLU B C 1
ATOM 1503 O O . GLU B 1 41 ? 19.891 -0.539 -14.273 1 97.31 41 GLU B O 1
ATOM 1508 N N . LYS B 1 42 ? 20.797 -2.26 -13.172 1 94.38 42 LYS B N 1
ATOM 1509 C CA . LYS B 1 42 ? 20.062 -3.289 -13.906 1 94.38 42 LYS B CA 1
ATOM 1510 C C . LYS B 1 42 ? 18.547 -3.143 -13.695 1 94.38 42 LYS B C 1
ATOM 1512 O O . LYS B 1 42 ? 17.781 -3.215 -14.656 1 94.38 42 LYS B O 1
ATOM 1517 N N . GLU B 1 43 ? 18.125 -2.859 -12.477 1 95.19 43 GLU B N 1
ATOM 1518 C CA . GLU B 1 43 ? 16.703 -2.723 -12.164 1 95.19 43 GLU B CA 1
ATOM 1519 C C . GLU B 1 43 ? 16.25 -1.271 -12.289 1 95.19 43 GLU B C 1
ATOM 1521 O O . GLU B 1 43 ? 15.094 -0.948 -12 1 95.19 43 GLU B O 1
ATOM 1526 N N . ASN B 1 44 ? 17.172 -0.361 -12.609 1 98 44 ASN B N 1
ATOM 1527 C CA . ASN B 1 44 ? 16.938 1.065 -12.805 1 98 44 ASN B CA 1
ATOM 1528 C C . ASN B 1 44 ? 16.281 1.7 -11.586 1 98 44 ASN B C 1
ATOM 1530 O O . ASN B 1 44 ? 15.281 2.406 -11.711 1 98 44 ASN B O 1
ATOM 1534 N N . VAL B 1 45 ? 16.844 1.387 -10.445 1 98.44 45 VAL B N 1
ATOM 1535 C CA . VAL B 1 45 ? 16.188 1.889 -9.242 1 98.44 45 VAL B CA 1
ATOM 1536 C C . VAL B 1 45 ? 17.219 2.404 -8.258 1 98.44 45 VAL B C 1
ATOM 1538 O O . VAL B 1 45 ? 18.281 1.797 -8.086 1 98.44 45 VAL B O 1
ATOM 1541 N N . ASN B 1 46 ? 17.109 3.596 -7.723 1 98.69 46 ASN B N 1
ATOM 1542 C CA . ASN B 1 46 ? 17.703 4.16 -6.512 1 98.69 46 ASN B CA 1
ATOM 1543 C C . ASN B 1 46 ? 16.672 4.262 -5.387 1 98.69 46 ASN B C 1
ATOM 1545 O O . ASN B 1 46 ? 15.734 5.051 -5.473 1 98.69 46 ASN B O 1
ATOM 1549 N N . GLU B 1 47 ? 16.875 3.461 -4.316 1 98.12 47 GLU B N 1
ATOM 1550 C CA . GLU B 1 47 ? 15.812 3.201 -3.35 1 98.12 47 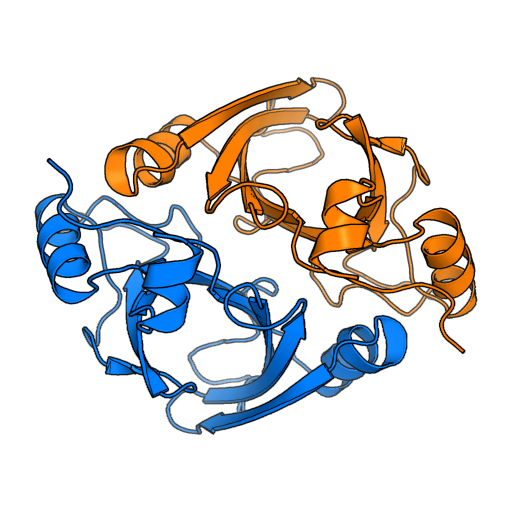GLU B CA 1
ATOM 1551 C C . GLU B 1 47 ? 16.297 3.41 -1.919 1 98.12 47 GLU B C 1
ATOM 1553 O O . GLU B 1 47 ? 17.453 3.1 -1.601 1 98.12 47 GLU B O 1
ATOM 1558 N N . ASP B 1 48 ? 15.539 4.07 -1.079 1 98.69 48 ASP B N 1
ATOM 1559 C CA . ASP B 1 48 ? 15.664 3.984 0.373 1 98.69 48 ASP B CA 1
ATOM 1560 C C . ASP B 1 48 ? 14.562 3.102 0.964 1 98.69 48 ASP B C 1
ATOM 1562 O O . ASP B 1 48 ? 13.422 3.143 0.512 1 98.69 48 ASP B O 1
ATOM 1566 N N . ILE B 1 49 ? 14.938 2.303 1.924 1 98.38 49 ILE B N 1
ATOM 1567 C CA . ILE B 1 49 ? 14 1.46 2.654 1 98.38 49 ILE B CA 1
ATOM 1568 C C . ILE B 1 49 ? 13.656 2.107 3.994 1 98.38 49 ILE B C 1
ATOM 1570 O O . ILE B 1 49 ? 14.531 2.268 4.852 1 98.38 49 ILE B O 1
ATOM 1574 N N . LEU B 1 50 ? 12.406 2.553 4.121 1 98.69 50 LEU B N 1
ATOM 1575 C CA . LEU B 1 50 ? 11.922 3.139 5.363 1 98.69 50 LEU B CA 1
ATOM 1576 C C . LEU B 1 50 ? 11.109 2.125 6.16 1 98.69 50 LEU B C 1
ATOM 1578 O O . LEU B 1 50 ? 10.711 1.085 5.629 1 98.69 50 LEU B O 1
ATOM 1582 N N . ARG B 1 51 ? 10.891 2.451 7.465 1 97.94 51 ARG B N 1
ATOM 1583 C CA . ARG B 1 51 ? 10.211 1.486 8.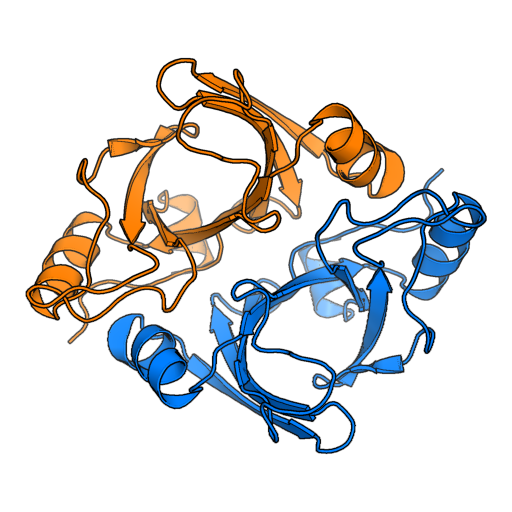32 1 97.94 51 ARG B CA 1
ATOM 1584 C C . ARG B 1 51 ? 9.117 2.162 9.141 1 97.94 51 ARG B C 1
ATOM 1586 O O . ARG B 1 51 ? 9.32 3.25 9.68 1 97.94 51 ARG B O 1
ATOM 1593 N N . MET B 1 52 ? 7.977 1.52 9.117 1 96.56 52 MET B N 1
ATOM 1594 C CA . MET B 1 52 ? 6.902 1.776 10.07 1 96.56 52 MET B CA 1
ATOM 1595 C C . MET B 1 52 ? 6.68 0.57 10.977 1 96.56 52 MET B C 1
ATOM 1597 O O . MET B 1 52 ? 6.762 -0.574 10.531 1 96.56 52 MET B O 1
ATOM 1601 N N . GLY B 1 53 ? 6.348 0.84 12.242 1 94.69 53 GLY B N 1
ATOM 1602 C CA . GLY B 1 53 ? 6.145 -0.255 13.172 1 94.69 53 GLY B CA 1
ATOM 1603 C C . GLY B 1 53 ? 7.441 -0.867 13.664 1 94.69 53 GLY B C 1
ATOM 1604 O O . GLY B 1 53 ? 8.492 -0.218 13.641 1 94.69 53 GLY B O 1
ATOM 1605 N N . LYS B 1 54 ? 7.348 -2.094 14.266 1 92.56 54 LYS B N 1
ATOM 1606 C CA . LYS B 1 54 ? 8.531 -2.68 14.883 1 92.56 54 LYS B CA 1
ATOM 1607 C C . LYS B 1 54 ? 8.484 -4.203 14.836 1 92.56 54 LYS B C 1
ATOM 1609 O O . LYS B 1 54 ? 7.402 -4.789 14.734 1 92.56 54 LYS B O 1
ATOM 1614 N N . GLY B 1 55 ? 9.711 -4.773 14.93 1 93.5 55 GLY B N 1
ATOM 1615 C CA . GLY B 1 55 ? 9.812 -6.223 15 1 93.5 55 GLY B CA 1
ATOM 1616 C C . GLY B 1 55 ? 9.18 -6.91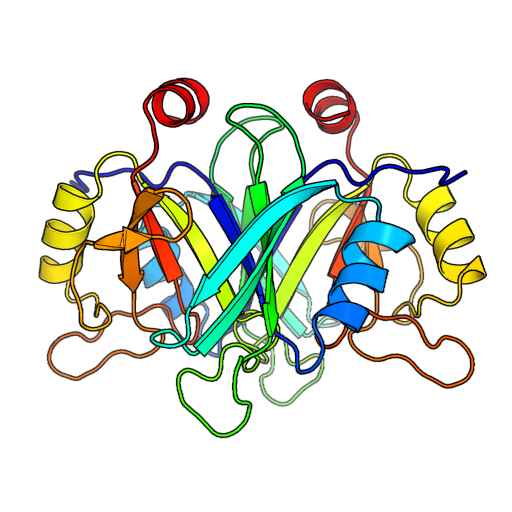8 13.805 1 93.5 55 GLY B C 1
ATOM 1617 O O . GLY B 1 55 ? 9.297 -6.445 12.672 1 93.5 55 GLY B O 1
ATOM 1618 N N . PRO B 1 56 ? 8.57 -8.117 14.023 1 95.31 56 PRO B N 1
ATOM 1619 C CA . PRO B 1 56 ? 8.008 -8.898 12.914 1 95.31 56 PRO B CA 1
ATOM 1620 C C . PRO B 1 56 ? 6.762 -8.242 12.312 1 95.31 56 PRO B C 1
ATOM 1622 O O . PRO B 1 56 ? 6.246 -8.719 11.297 1 95.31 56 PRO B O 1
ATOM 1625 N N . TYR B 1 57 ? 6.316 -7.164 12.914 1 95.69 57 TYR B N 1
ATOM 1626 C CA . TYR B 1 57 ? 5.102 -6.488 12.477 1 95.69 57 TYR B CA 1
ATOM 1627 C C . TYR B 1 57 ? 5.434 -5.219 11.695 1 95.69 57 TYR B C 1
ATOM 1629 O O . TYR B 1 57 ? 4.535 -4.488 11.273 1 95.69 57 TYR B O 1
ATOM 1637 N N . ALA B 1 58 ? 6.711 -4.977 11.531 1 96.62 58 ALA B N 1
ATOM 1638 C CA . ALA B 1 58 ? 7.145 -3.795 10.789 1 96.62 58 ALA B CA 1
ATOM 1639 C C . ALA B 1 58 ? 6.777 -3.906 9.312 1 96.62 58 ALA B C 1
ATOM 1641 O O . ALA B 1 58 ? 6.77 -5.004 8.75 1 96.62 58 ALA B O 1
ATOM 1642 N N . VAL B 1 59 ? 6.445 -2.785 8.695 1 98.06 59 VAL B N 1
ATOM 1643 C CA . VAL B 1 59 ? 6.156 -2.658 7.273 1 98.06 59 VAL B CA 1
ATOM 1644 C C . VAL B 1 59 ? 7.109 -1.65 6.637 1 98.06 59 VAL B C 1
ATOM 1646 O O . VAL B 1 59 ? 7.324 -0.564 7.18 1 98.06 59 VAL B O 1
ATOM 1649 N N . GLU B 1 60 ? 7.633 -1.999 5.535 1 98.31 60 GLU B N 1
ATOM 1650 C CA . GLU B 1 60 ? 8.555 -1.089 4.859 1 98.31 60 GLU B CA 1
ATOM 1651 C C . GLU B 1 60 ? 7.801 -0.115 3.957 1 98.31 60 GLU B C 1
ATOM 1653 O O . GLU B 1 60 ? 6.77 -0.466 3.377 1 98.31 60 GLU B O 1
ATOM 1658 N N . VAL B 1 61 ? 8.266 1.074 3.838 1 98.81 61 VAL B N 1
ATOM 1659 C CA . VAL B 1 61 ? 7.973 2.006 2.756 1 98.81 61 VAL B CA 1
ATOM 1660 C C . VAL B 1 61 ? 9.211 2.193 1.882 1 98.81 61 VAL B C 1
ATOM 1662 O O . VAL B 1 61 ? 10.164 2.859 2.285 1 98.81 61 VAL B O 1
ATOM 1665 N N . ASP B 1 62 ? 9.188 1.56 0.771 1 98.75 62 ASP B N 1
ATOM 1666 C CA . ASP B 1 62 ? 10.305 1.692 -0.16 1 98.75 62 ASP B CA 1
ATOM 1667 C C . ASP B 1 62 ? 10.125 2.906 -1.069 1 98.75 62 ASP B C 1
ATOM 1669 O O . ASP B 1 62 ? 9.227 2.922 -1.918 1 98.75 62 ASP B O 1
ATOM 1673 N N . ILE B 1 63 ? 10.906 3.934 -0.896 1 98.94 63 ILE B N 1
ATOM 1674 C CA . ILE B 1 63 ? 10.828 5.113 -1.747 1 98.94 63 ILE B CA 1
ATOM 1675 C C . ILE B 1 63 ? 11.883 5.027 -2.848 1 98.94 63 ILE B C 1
ATOM 1677 O O . ILE B 1 63 ? 13.055 4.77 -2.572 1 98.94 63 ILE B O 1
ATOM 1681 N N . MET B 1 64 ? 11.398 5.23 -4.113 1 98.88 64 MET B N 1
ATOM 1682 C CA . MET B 1 64 ? 12.234 4.883 -5.258 1 98.88 64 MET B CA 1
ATOM 1683 C C . MET B 1 64 ? 12.281 6.027 -6.266 1 98.88 64 MET B C 1
ATOM 1685 O O . MET B 1 64 ? 11.273 6.695 -6.496 1 98.88 64 MET B O 1
ATOM 1689 N N . GLU B 1 65 ? 13.414 6.289 -6.883 1 98.88 65 GLU B N 1
ATOM 1690 C CA . GLU B 1 65 ? 13.547 7.031 -8.133 1 98.88 65 GLU B CA 1
ATOM 1691 C C . GLU B 1 65 ? 14.312 6.223 -9.18 1 98.88 65 GLU B C 1
ATOM 1693 O O . GLU B 1 65 ? 15.133 5.371 -8.828 1 98.88 65 GLU B O 1
ATOM 1698 N N . PRO B 1 66 ? 14 6.395 -10.461 1 98.75 66 PRO B N 1
ATOM 1699 C CA . PRO B 1 66 ? 14.812 5.699 -11.461 1 98.75 66 PRO B CA 1
ATOM 1700 C C . PRO B 1 66 ? 16.234 6.242 -11.547 1 98.75 66 PRO B C 1
ATOM 1702 O O . PRO B 1 66 ? 16.453 7.445 -11.398 1 98.75 66 PRO B O 1
ATOM 1705 N N . VAL B 1 67 ? 17.188 5.352 -11.742 1 98.62 67 VAL B N 1
ATOM 1706 C CA . VAL B 1 67 ? 18.562 5.777 -12.023 1 98.62 67 VAL B CA 1
ATOM 1707 C C . VAL B 1 67 ? 18.578 6.621 -13.297 1 98.62 67 VAL B C 1
ATOM 1709 O O . VAL B 1 67 ? 19.234 7.664 -13.344 1 98.62 67 VAL B O 1
ATOM 1712 N N . ASP B 1 68 ? 17.891 6.148 -14.266 1 98.25 68 ASP B N 1
ATOM 1713 C CA . ASP B 1 68 ? 17.688 6.84 -15.531 1 98.25 68 ASP B CA 1
ATOM 1714 C C . ASP B 1 68 ? 16.188 6.922 -15.867 1 98.25 68 ASP B C 1
ATOM 1716 O O . ASP B 1 68 ? 15.578 5.918 -16.234 1 98.25 68 ASP B O 1
ATOM 1720 N N . PRO B 1 69 ? 15.641 8.156 -15.789 1 97.19 69 PRO B N 1
ATOM 1721 C CA . PRO B 1 69 ? 14.203 8.305 -16 1 97.19 69 PRO B CA 1
ATOM 1722 C C . PRO B 1 69 ? 13.766 7.879 -17.406 1 97.19 69 PRO B C 1
ATOM 1724 O O . PRO B 1 69 ? 12.57 7.656 -17.641 1 97.19 69 PRO B O 1
ATOM 1727 N N . GLY B 1 70 ? 14.688 7.75 -18.281 1 97.38 70 GLY B N 1
ATOM 1728 C CA . GLY B 1 70 ? 14.367 7.387 -19.656 1 97.38 70 GLY B CA 1
ATOM 1729 C C . GLY B 1 70 ? 14.398 5.891 -19.906 1 97.38 70 GLY B C 1
ATOM 1730 O O . GLY B 1 70 ? 14.094 5.43 -21 1 97.38 70 GLY B O 1
ATOM 1731 N N . LYS B 1 71 ? 14.711 5.078 -18.953 1 97.62 71 LYS B N 1
ATOM 1732 C CA . LYS B 1 71 ? 14.883 3.637 -19.125 1 97.62 71 LYS B CA 1
ATOM 1733 C C . LYS B 1 71 ? 13.844 2.865 -18.312 1 97.62 71 LYS B C 1
ATOM 1735 O O . LYS B 1 71 ? 13.227 3.416 -17.406 1 97.62 71 LYS B O 1
ATOM 1740 N N . SER B 1 72 ? 13.625 1.624 -18.688 1 96.31 72 SER B N 1
ATOM 1741 C CA . SER B 1 72 ? 12.805 0.689 -17.922 1 96.31 72 SER B CA 1
ATOM 1742 C C . SER B 1 72 ? 13.641 -0.09 -16.922 1 96.31 72 SER B C 1
ATOM 1744 O O . SER B 1 72 ? 14.836 -0.301 -17.141 1 96.31 72 SER B O 1
ATOM 1746 N N . PRO B 1 73 ? 12.969 -0.543 -15.883 1 96.69 73 PRO B N 1
ATOM 1747 C CA . PRO B 1 73 ? 11.586 -0.272 -15.492 1 96.69 73 PRO B CA 1
ATOM 1748 C C . PRO B 1 73 ? 11.375 1.162 -15.016 1 96.69 73 PRO B C 1
ATOM 1750 O O . PRO B 1 73 ? 12.297 1.776 -14.469 1 96.69 73 PRO B O 1
ATOM 1753 N N . LYS B 1 74 ? 10.234 1.702 -15.273 1 97.69 74 LYS B N 1
ATOM 1754 C CA . LYS B 1 74 ? 9.844 3.021 -14.789 1 97.69 74 LYS B CA 1
ATOM 1755 C C . LYS B 1 74 ? 9.328 2.951 -13.359 1 97.69 74 LYS B C 1
ATOM 1757 O O . LYS B 1 74 ? 8.117 3.01 -13.117 1 97.69 74 LYS B O 1
ATOM 1762 N N . VAL B 1 75 ? 10.188 2.957 -12.422 1 98.19 75 VAL B N 1
ATOM 1763 C CA . VAL B 1 75 ? 9.836 2.701 -11.023 1 98.19 75 VAL B CA 1
ATOM 1764 C C . VAL B 1 75 ? 9.086 3.9 -10.453 1 98.19 75 VAL B C 1
ATOM 1766 O O . VAL B 1 75 ? 8.492 3.812 -9.375 1 98.19 75 VAL B O 1
ATOM 1769 N N . HIS B 1 76 ? 9.117 5.07 -11.203 1 98.31 76 HIS B N 1
ATOM 1770 C CA . HIS B 1 76 ? 8.453 6.281 -10.734 1 98.31 76 HIS B CA 1
ATOM 1771 C C . HIS B 1 76 ? 7 6.328 -11.203 1 98.31 76 HIS B C 1
ATOM 1773 O O . HIS B 1 76 ? 6.273 7.273 -10.898 1 98.31 76 HIS B O 1
ATOM 1779 N N . ASP B 1 77 ? 6.621 5.254 -11.961 1 97.25 77 ASP B N 1
ATOM 1780 C CA . ASP B 1 77 ? 5.289 5.23 -12.547 1 97.25 77 ASP B CA 1
ATOM 1781 C C . ASP B 1 77 ? 4.711 3.818 -12.555 1 97.25 77 ASP B C 1
ATOM 1783 O O . ASP B 1 77 ? 5.246 2.928 -13.219 1 97.25 77 ASP B O 1
ATOM 1787 N N . PRO B 1 78 ? 3.533 3.602 -11.836 1 97.88 78 PRO B N 1
ATOM 1788 C CA . PRO B 1 78 ? 2.746 4.582 -11.086 1 97.88 78 PRO B CA 1
ATOM 1789 C C . PRO B 1 78 ? 3.422 5.008 -9.789 1 97.88 78 PRO B C 1
ATOM 1791 O O . PRO B 1 78 ? 4.398 4.387 -9.359 1 97.88 78 PRO B O 1
ATOM 1794 N N . LYS B 1 79 ? 2.91 6.137 -9.148 1 98.62 79 LYS B N 1
ATOM 1795 C CA . LYS B 1 79 ? 3.529 6.676 -7.941 1 98.62 79 LYS B CA 1
ATOM 1796 C C . LYS B 1 79 ? 3.4 5.703 -6.773 1 98.62 79 LYS B C 1
ATOM 1798 O O . LYS B 1 79 ? 4.359 5.484 -6.031 1 98.62 79 LYS B O 1
ATOM 1803 N N . LEU B 1 80 ? 2.219 5.254 -6.5 1 98.75 80 LEU B N 1
ATOM 1804 C CA . LEU B 1 80 ? 2.084 4.062 -5.672 1 98.75 80 LEU B CA 1
ATOM 1805 C C . LEU B 1 80 ? 2.326 2.799 -6.488 1 98.75 80 LEU B C 1
ATOM 1807 O O . LEU B 1 80 ? 1.423 2.314 -7.176 1 98.75 80 LEU B O 1
ATOM 1811 N N . ASN B 1 81 ? 3.557 2.334 -6.445 1 98.62 81 ASN B N 1
ATOM 1812 C CA . ASN B 1 81 ? 4.102 1.469 -7.484 1 98.62 81 ASN B CA 1
ATOM 1813 C C . ASN B 1 81 ? 3.672 0.017 -7.289 1 98.62 81 ASN B C 1
ATOM 1815 O O . ASN B 1 81 ? 3.191 -0.624 -8.227 1 98.62 81 ASN B O 1
ATOM 1819 N N . HIS B 1 82 ? 3.904 -0.56 -6.156 1 98.81 82 HIS B N 1
ATOM 1820 C CA . HIS B 1 82 ? 3.504 -1.934 -5.871 1 98.81 82 HIS B CA 1
ATOM 1821 C C . HIS B 1 82 ? 3.387 -2.174 -4.371 1 98.81 82 HIS B C 1
ATOM 1823 O O . HIS B 1 82 ? 3.787 -1.328 -3.568 1 98.81 82 HIS B O 1
ATOM 1829 N N . ILE B 1 83 ? 2.77 -3.289 -4.004 1 98.81 83 ILE B N 1
ATOM 1830 C CA . ILE B 1 83 ? 2.742 -3.74 -2.615 1 98.81 83 ILE B CA 1
ATOM 1831 C C . ILE B 1 83 ? 3.383 -5.121 -2.508 1 98.81 83 ILE B C 1
ATOM 1833 O O . ILE B 1 83 ? 3.312 -5.918 -3.445 1 98.81 83 ILE B O 1
ATOM 1837 N N . GLY B 1 84 ? 4.008 -5.32 -1.421 1 98.75 84 GLY B N 1
ATOM 1838 C CA . GLY B 1 84 ? 4.582 -6.617 -1.093 1 98.75 84 GLY B CA 1
ATOM 1839 C C . GLY B 1 84 ? 3.812 -7.352 -0.009 1 98.75 84 GLY B C 1
ATOM 1840 O O . GLY B 1 84 ? 3.391 -6.742 0.979 1 98.75 84 GLY B O 1
ATOM 1841 N N . LEU B 1 85 ? 3.65 -8.641 -0.219 1 98.88 85 LEU B N 1
ATOM 1842 C CA . LEU B 1 85 ? 2.92 -9.484 0.727 1 98.88 85 LEU B CA 1
ATOM 1843 C C . LEU B 1 85 ? 3.812 -10.586 1.273 1 98.88 85 LEU B C 1
ATOM 1845 O O . LEU B 1 85 ? 4.477 -11.289 0.507 1 98.88 85 LEU B O 1
ATOM 1849 N N . TRP B 1 86 ? 3.801 -10.742 2.557 1 98.81 86 TRP B N 1
ATOM 1850 C CA . TRP B 1 86 ? 4.438 -11.898 3.172 1 98.81 86 TRP B CA 1
ATOM 1851 C C . TRP B 1 86 ? 3.67 -13.18 2.848 1 98.81 86 TRP B C 1
ATOM 1853 O O . TRP B 1 86 ? 2.463 -13.266 3.09 1 98.81 86 TRP B O 1
ATOM 1863 N N . VAL B 1 87 ? 4.363 -14.133 2.33 1 98.88 87 VAL B N 1
ATOM 1864 C CA . VAL B 1 87 ? 3.789 -15.453 2.121 1 98.88 87 VAL B CA 1
ATOM 1865 C C . VAL B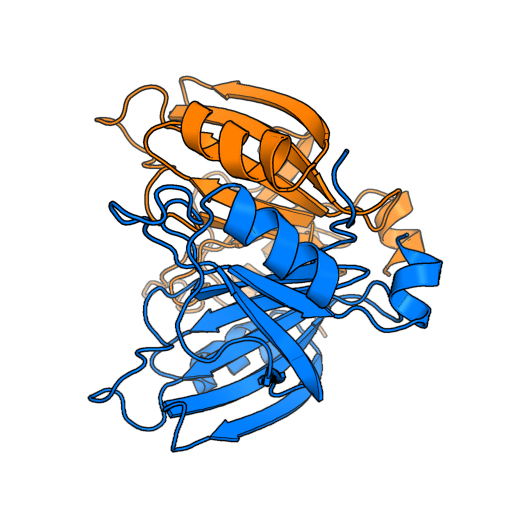 1 87 ? 4.594 -16.5 2.898 1 98.88 87 VAL B C 1
ATOM 1867 O O . VAL B 1 87 ? 5.82 -16.406 2.986 1 98.88 87 VAL B O 1
ATOM 1870 N N . ASP B 1 88 ? 3.992 -17.5 3.512 1 98.81 88 ASP B N 1
ATOM 1871 C CA . ASP B 1 88 ? 4.664 -18.453 4.391 1 98.81 88 ASP B CA 1
ATOM 1872 C C . ASP B 1 88 ? 5.488 -19.453 3.584 1 98.81 88 ASP B C 1
ATOM 1874 O O . ASP B 1 88 ? 6.484 -19.984 4.078 1 98.81 88 ASP B O 1
ATOM 1878 N N . ASP B 1 89 ? 5.082 -19.828 2.375 1 98.81 89 ASP B N 1
ATOM 1879 C CA . ASP B 1 89 ? 5.809 -20.719 1.479 1 98.81 89 ASP B CA 1
ATOM 1880 C C . ASP B 1 89 ? 5.688 -20.266 0.027 1 98.81 89 ASP B C 1
ATOM 1882 O O . ASP B 1 89 ? 4.719 -20.594 -0.657 1 98.81 89 ASP B O 1
ATOM 1886 N N . ILE B 1 90 ? 6.73 -19.594 -0.468 1 98.88 90 ILE B N 1
ATOM 1887 C CA . ILE B 1 90 ? 6.66 -18.906 -1.758 1 98.88 90 ILE B CA 1
ATOM 1888 C C . ILE B 1 90 ? 6.68 -19.938 -2.883 1 98.88 90 ILE B C 1
ATOM 1890 O O . ILE B 1 90 ? 6.051 -19.75 -3.928 1 98.88 90 ILE B O 1
ATOM 1894 N N . HIS B 1 91 ? 7.309 -21.031 -2.693 1 98.88 91 HIS B N 1
ATOM 1895 C CA . HIS B 1 91 ? 7.379 -22.047 -3.732 1 98.88 91 HIS B CA 1
ATOM 1896 C C . HIS B 1 91 ? 6.02 -22.719 -3.945 1 98.88 91 HIS B C 1
ATOM 1898 O O . HIS B 1 91 ? 5.566 -22.859 -5.082 1 98.88 91 HIS B O 1
ATOM 1904 N N . LYS B 1 92 ? 5.367 -23.078 -2.885 1 98.88 92 LYS B N 1
ATOM 1905 C CA . LYS B 1 92 ? 4.027 -23.656 -2.984 1 98.88 92 LYS B CA 1
ATOM 1906 C C . LYS B 1 92 ? 3.039 -22.641 -3.543 1 98.88 92 LYS B C 1
ATOM 1908 O O . LYS B 1 92 ? 2.146 -22.984 -4.316 1 98.88 92 LYS B O 1
ATOM 1913 N N . ALA B 1 93 ? 3.211 -21.391 -3.131 1 98.88 93 ALA B N 1
ATOM 1914 C CA . ALA B 1 93 ? 2.326 -20.328 -3.613 1 98.88 93 ALA B CA 1
ATOM 1915 C C . ALA B 1 93 ? 2.424 -20.188 -5.129 1 98.88 93 ALA B C 1
ATOM 1917 O O . ALA B 1 93 ? 1.41 -20.219 -5.828 1 98.88 93 ALA B O 1
ATOM 1918 N N . VAL B 1 94 ? 3.631 -20.047 -5.645 1 98.81 94 VAL B N 1
ATOM 1919 C CA . VAL B 1 94 ? 3.838 -19.812 -7.07 1 98.81 94 VAL B CA 1
ATOM 1920 C C . VAL B 1 94 ? 3.311 -21 -7.867 1 98.81 94 VAL B C 1
ATOM 1922 O O . VAL B 1 94 ? 2.627 -20.812 -8.883 1 98.81 94 VAL B O 1
ATOM 1925 N N . GLU B 1 95 ? 3.641 -22.188 -7.391 1 98.69 95 GLU B N 1
ATOM 1926 C CA . GLU B 1 95 ? 3.164 -23.391 -8.07 1 98.69 95 GLU B CA 1
ATOM 1927 C C . GLU B 1 95 ? 1.64 -23.406 -8.133 1 98.69 95 GLU B C 1
ATOM 1929 O O . GLU B 1 95 ? 1.061 -23.594 -9.203 1 98.69 95 GLU B O 1
ATOM 1934 N N . TRP B 1 96 ? 0.997 -23.25 -7.059 1 98.81 96 TRP B N 1
ATOM 1935 C CA . TRP B 1 96 ? -0.458 -23.344 -6.977 1 98.81 96 TRP B CA 1
ATOM 1936 C C . TRP B 1 96 ? -1.116 -22.203 -7.75 1 98.81 96 TRP B C 1
ATOM 1938 O O . TRP B 1 96 ? -2.037 -22.438 -8.539 1 98.81 96 TRP B O 1
ATOM 1948 N N . LEU B 1 97 ? -0.657 -20.984 -7.547 1 98.88 97 LEU B N 1
ATOM 1949 C CA . LEU B 1 97 ? -1.224 -19.812 -8.219 1 98.88 97 LEU B CA 1
ATOM 1950 C C . LEU B 1 97 ? -1.086 -19.938 -9.727 1 98.88 97 LEU B C 1
ATOM 1952 O O . LEU B 1 97 ? -2.008 -19.594 -10.469 1 98.88 97 LEU B O 1
ATOM 1956 N N . SER B 1 98 ? 0.064 -20.391 -10.141 1 98.56 98 SER B N 1
ATOM 1957 C CA . SER B 1 98 ? 0.253 -20.609 -11.57 1 98.56 98 SER B CA 1
ATOM 1958 C C . SER B 1 98 ? -0.753 -21.625 -12.109 1 98.56 98 SER B C 1
ATOM 1960 O O . SER B 1 98 ? -1.305 -21.438 -13.195 1 98.56 98 SER B O 1
ATOM 1962 N N . SER B 1 99 ? -0.946 -22.641 -11.367 1 98.38 99 SER B N 1
ATOM 1963 C CA . SER B 1 99 ? -1.884 -23.672 -11.781 1 98.38 99 SER B CA 1
ATOM 1964 C C . SER B 1 99 ? -3.307 -23.141 -11.859 1 98.38 99 SER B C 1
ATOM 1966 O O . SER B 1 99 ? -4.145 -23.688 -12.586 1 98.38 99 SER B O 1
ATOM 1968 N N . LYS B 1 100 ? -3.613 -22.078 -11.102 1 98.31 100 LYS B N 1
ATOM 1969 C CA . LYS B 1 100 ? -4.934 -21.453 -11.109 1 98.31 100 LYS B CA 1
ATOM 1970 C C . LYS B 1 100 ? -5.043 -20.422 -12.227 1 98.31 100 LYS B C 1
ATOM 1972 O O . LYS B 1 100 ? -6.113 -19.859 -12.453 1 98.31 100 LYS B O 1
ATOM 1977 N N . GLY B 1 101 ? -3.877 -20.141 -12.898 1 98.56 101 GLY B N 1
ATOM 1978 C CA . GLY B 1 101 ? -3.91 -19.219 -14.023 1 98.56 101 GLY B CA 1
ATOM 1979 C C . GLY B 1 101 ? -3.473 -17.812 -13.656 1 98.56 101 GLY B C 1
ATOM 1980 O O . GLY B 1 101 ? -3.779 -16.844 -14.359 1 98.56 101 GLY B O 1
ATOM 1981 N N . VAL B 1 102 ? -2.812 -17.656 -12.555 1 98.88 102 VAL B N 1
ATOM 1982 C CA . VAL B 1 102 ? -2.277 -16.344 -12.172 1 98.88 102 VAL B CA 1
ATOM 1983 C C . VAL B 1 102 ? -1.017 -16.047 -12.984 1 98.88 102 VAL B C 1
ATOM 1985 O O . VAL B 1 102 ? -0.131 -16.906 -13.094 1 98.88 102 VAL B O 1
ATOM 1988 N N . ARG B 1 103 ? -0.954 -14.875 -13.516 1 98.88 103 ARG B N 1
ATOM 1989 C CA . ARG B 1 103 ? 0.203 -14.484 -14.312 1 98.88 103 ARG B CA 1
ATOM 1990 C C . ARG B 1 103 ? 1.283 -13.852 -13.438 1 98.88 103 ARG B C 1
ATOM 1992 O O . ARG B 1 103 ? 1.025 -12.883 -12.727 1 98.88 103 ARG B O 1
ATOM 1999 N N . PHE B 1 104 ? 2.422 -14.398 -13.555 1 98.88 104 PHE B N 1
ATOM 2000 C CA . PHE B 1 104 ? 3.604 -13.828 -12.914 1 98.88 104 PHE B CA 1
ATOM 2001 C C . PHE B 1 104 ? 4.441 -13.055 -13.93 1 98.88 104 PHE B C 1
ATOM 2003 O O . PHE B 1 104 ? 4.379 -13.328 -15.125 1 98.88 104 PHE B O 1
ATOM 2010 N N . THR B 1 105 ? 5.199 -12.023 -13.422 1 97.88 105 THR B N 1
ATOM 2011 C CA . THR B 1 105 ? 6.207 -11.391 -14.266 1 97.88 105 THR B CA 1
ATOM 2012 C C . THR B 1 105 ? 7.352 -12.359 -14.555 1 97.88 105 THR B C 1
ATOM 2014 O O . THR B 1 105 ? 7.57 -13.312 -13.805 1 97.88 105 THR B O 1
ATOM 2017 N N . PRO B 1 106 ? 8.086 -12.125 -15.633 1 96 106 PRO B N 1
ATOM 2018 C CA . PRO B 1 106 ? 9.234 -12.984 -15.906 1 96 106 PRO B CA 1
ATOM 2019 C C . PRO B 1 106 ? 10.305 -12.914 -14.812 1 96 106 PRO B C 1
ATOM 2021 O O . PRO B 1 106 ? 10.383 -11.914 -14.094 1 96 106 PRO B O 1
ATOM 2024 N N . GLY B 1 107 ? 11.148 -14.039 -14.703 1 95.19 107 GLY B N 1
ATOM 2025 C CA . GLY B 1 107 ? 12.289 -14.031 -13.797 1 95.19 107 GLY B CA 1
ATOM 2026 C C . GLY B 1 107 ? 12.164 -15.039 -12.672 1 95.19 107 GLY B C 1
ATOM 2027 O O . GLY B 1 107 ? 13.148 -15.367 -12.008 1 95.19 107 GLY B O 1
ATOM 2028 N N . GLY B 1 108 ? 10.906 -15.5 -12.461 1 96.94 108 GLY B N 1
ATOM 2029 C CA . GLY B 1 108 ? 10.711 -16.516 -11.43 1 96.94 108 GLY B CA 1
ATOM 2030 C C . GLY B 1 108 ? 11.039 -16.016 -10.039 1 96.94 108 GLY B C 1
ATOM 2031 O O . GLY B 1 108 ? 10.992 -14.812 -9.766 1 96.94 108 GLY B O 1
ATOM 2032 N N . ILE B 1 109 ? 11.172 -17 -9.109 1 98.56 109 ILE B N 1
ATOM 2033 C CA . ILE B 1 109 ? 11.578 -16.688 -7.75 1 98.56 109 ILE B CA 1
ATOM 2034 C C . ILE B 1 109 ? 13.055 -16.297 -7.727 1 98.56 109 ILE B C 1
ATOM 2036 O O . ILE B 1 109 ? 13.898 -17.016 -8.273 1 98.56 109 ILE B O 1
ATOM 2040 N N . ARG B 1 110 ? 13.359 -15.156 -7.109 1 97.25 110 ARG B N 1
ATOM 2041 C CA . ARG B 1 110 ? 14.727 -14.641 -7.035 1 97.25 110 ARG B CA 1
ATOM 2042 C C . ARG B 1 110 ? 14.945 -13.859 -5.742 1 97.25 110 ARG B C 1
ATOM 2044 O O . ARG B 1 110 ? 13.992 -13.57 -5.016 1 97.25 110 ARG B O 1
ATOM 2051 N N . LYS B 1 111 ? 16.203 -13.523 -5.477 1 95.38 111 LYS B N 1
ATOM 2052 C CA . LYS B 1 111 ? 16.5 -12.719 -4.293 1 95.38 111 LYS B CA 1
ATOM 2053 C C . LYS B 1 111 ? 16.156 -11.25 -4.527 1 95.38 111 LYS B C 1
ATOM 2055 O O . LYS B 1 111 ? 16.562 -10.664 -5.539 1 95.38 111 LYS B O 1
ATOM 2060 N N . GLY B 1 112 ? 15.414 -10.68 -3.658 1 91.44 112 GLY B N 1
ATOM 2061 C CA . GLY B 1 112 ? 15.109 -9.258 -3.715 1 91.44 112 GLY B CA 1
ATOM 2062 C C . GLY B 1 112 ? 16.125 -8.398 -2.998 1 91.44 112 GLY B C 1
ATOM 2063 O O . GLY B 1 112 ? 17.109 -8.906 -2.445 1 91.44 112 GLY B O 1
ATOM 2064 N N . ALA B 1 113 ? 15.922 -7.074 -3.059 1 84.38 113 ALA B N 1
ATOM 2065 C CA . ALA B 1 113 ? 16.812 -6.086 -2.465 1 84.38 113 ALA B CA 1
ATOM 2066 C C . ALA B 1 113 ? 17.031 -6.359 -0.978 1 84.38 113 ALA B C 1
ATOM 2068 O O . ALA B 1 113 ? 18.109 -6.109 -0.442 1 84.38 113 ALA B O 1
ATOM 2069 N N . GLY B 1 114 ? 16.031 -6.914 -0.273 1 86.5 114 GLY B N 1
ATOM 2070 C CA . GLY B 1 114 ? 16.125 -7.176 1.154 1 86.5 114 GLY B CA 1
ATOM 2071 C C . GLY B 1 114 ? 16.672 -8.555 1.474 1 86.5 114 GLY B C 1
ATOM 2072 O O . GLY B 1 114 ? 16.703 -8.961 2.637 1 86.5 114 GLY B O 1
ATOM 2073 N N . GLY B 1 115 ? 16.922 -9.289 0.462 1 91 115 GLY B N 1
ATOM 2074 C CA . GLY B 1 115 ? 17.531 -10.602 0.649 1 91 115 GLY B CA 1
ATOM 2075 C C . GLY B 1 115 ? 16.516 -11.727 0.688 1 91 115 GLY B C 1
ATOM 2076 O O . GLY B 1 115 ? 16.875 -12.898 0.741 1 91 115 GLY B O 1
ATOM 2077 N N . HIS B 1 116 ? 15.297 -11.422 0.718 1 96.44 116 HIS B N 1
ATOM 2078 C CA . HIS B 1 116 ? 14.242 -12.43 0.704 1 96.44 116 HIS B CA 1
ATOM 2079 C C . HIS B 1 116 ? 14.023 -12.977 -0.704 1 96.44 116 HIS B C 1
ATOM 2081 O O . HIS B 1 116 ? 14.297 -12.289 -1.69 1 96.44 116 HIS B O 1
ATOM 2087 N N . ASP B 1 117 ? 13.578 -14.219 -0.773 1 98.62 117 ASP B N 1
ATOM 2088 C CA . ASP B 1 117 ? 13.047 -14.711 -2.043 1 98.62 117 ASP B CA 1
ATOM 2089 C C . ASP B 1 117 ? 11.773 -13.961 -2.428 1 98.62 117 ASP B C 1
ATOM 2091 O O . ASP B 1 117 ? 10.859 -13.82 -1.61 1 98.62 117 ASP B O 1
ATOM 2095 N N . VAL B 1 118 ? 11.758 -13.492 -3.672 1 98.69 118 VAL B N 1
ATOM 2096 C CA . VAL B 1 118 ? 10.594 -12.727 -4.098 1 98.69 118 VAL B CA 1
ATOM 2097 C C . VAL B 1 118 ? 10.18 -13.156 -5.504 1 98.69 118 VAL B C 1
ATOM 2099 O O . VAL B 1 118 ? 10.969 -13.75 -6.234 1 98.69 118 VAL B O 1
ATOM 2102 N N . THR B 1 119 ? 8.953 -12.914 -5.895 1 98.75 119 THR B N 1
ATOM 2103 C CA . THR B 1 119 ? 8.414 -12.938 -7.25 1 98.75 119 THR B CA 1
ATOM 2104 C C . THR B 1 119 ? 7.266 -11.938 -7.391 1 98.75 119 THR B C 1
ATOM 2106 O O . THR B 1 119 ? 6.754 -11.43 -6.395 1 98.75 119 THR B O 1
ATOM 2109 N N . PHE B 1 120 ? 6.875 -11.625 -8.633 1 98.81 120 PHE B N 1
ATOM 2110 C CA . PHE B 1 120 ? 5.875 -10.586 -8.852 1 98.81 120 PHE B CA 1
ATOM 2111 C C . PHE B 1 120 ? 4.688 -11.133 -9.633 1 98.81 120 PHE B C 1
ATOM 2113 O O . PHE B 1 120 ? 4.863 -11.773 -10.672 1 98.81 120 PHE B O 1
ATOM 2120 N N . ILE B 1 121 ? 3.525 -10.906 -9.094 1 98.94 121 ILE B N 1
ATOM 2121 C CA . ILE B 1 121 ? 2.295 -11.125 -9.844 1 98.94 121 ILE B CA 1
ATOM 2122 C C . ILE B 1 121 ? 2.045 -9.938 -10.773 1 98.94 121 ILE B C 1
ATOM 2124 O O . ILE B 1 121 ? 2.094 -8.781 -10.352 1 98.94 121 ILE B O 1
ATOM 2128 N N . HIS B 1 122 ? 1.793 -10.203 -12.047 1 98.81 122 HIS B N 1
ATOM 2129 C CA . HIS B 1 122 ? 1.646 -9.188 -13.086 1 98.81 122 HIS B CA 1
ATOM 2130 C C . HIS B 1 122 ? 0.355 -8.398 -12.906 1 98.81 122 HIS B C 1
ATOM 2132 O O . HIS B 1 122 ? -0.682 -8.961 -12.555 1 98.81 122 HIS B O 1
ATOM 2138 N N . PRO B 1 123 ? 0.386 -7.078 -13.156 1 98.5 123 PRO B N 1
ATOM 2139 C CA . PRO B 1 123 ? -0.833 -6.277 -13.023 1 98.5 123 PRO B CA 1
ATOM 2140 C C . PRO B 1 123 ? -1.895 -6.641 -14.062 1 98.5 123 PRO B C 1
ATOM 2142 O O . PRO B 1 123 ? -3.076 -6.344 -13.867 1 98.5 123 PRO B O 1
ATOM 2145 N N . LYS B 1 124 ? -1.463 -7.262 -15.141 1 98.25 124 LYS B N 1
ATOM 2146 C CA . LYS B 1 124 ? -2.373 -7.602 -16.234 1 98.25 124 LYS B CA 1
ATOM 2147 C C . LYS B 1 124 ? -2.297 -9.086 -16.578 1 98.25 124 LYS B C 1
ATOM 2149 O O . LYS B 1 124 ? -1.211 -9.672 -16.594 1 98.25 124 LYS B O 1
ATOM 2154 N N . GLY B 1 125 ? -3.5 -9.641 -16.797 1 98.44 125 GLY B N 1
ATOM 2155 C CA . GLY B 1 125 ? -3.533 -11.016 -17.281 1 98.44 125 GLY B CA 1
ATOM 2156 C C . GLY B 1 125 ? -3.342 -11.125 -18.781 1 98.44 125 GLY B C 1
ATOM 2157 O O . GLY B 1 125 ? -3.223 -10.109 -19.469 1 98.44 125 GLY B O 1
ATOM 2158 N N . ASN B 1 126 ? -3.113 -12.336 -19.203 1 98.25 126 ASN B N 1
ATOM 2159 C CA . ASN B 1 126 ? -3.129 -12.641 -20.641 1 98.25 126 ASN B CA 1
ATOM 2160 C C . ASN B 1 126 ? -3.93 -13.906 -20.922 1 98.25 126 ASN B C 1
ATOM 2162 O O . ASN B 1 126 ? -4.609 -14.43 -20.047 1 98.25 126 ASN B O 1
ATOM 2166 N N . GLU B 1 127 ? -3.965 -14.367 -22.156 1 98 127 GLU B N 1
ATOM 2167 C CA . GLU B 1 127 ? -4.785 -15.5 -22.562 1 98 127 GLU B CA 1
ATOM 2168 C C . GLU B 1 127 ? -4.398 -16.766 -21.797 1 98 127 GLU B C 1
ATOM 2170 O O . GLU B 1 127 ? -5.266 -17.5 -21.312 1 98 127 GLU B O 1
ATOM 2175 N N . GLU B 1 128 ? -3.176 -17.047 -21.656 1 97.62 128 GLU B N 1
ATOM 2176 C CA . GLU B 1 128 ? -2.676 -18.25 -21 1 97.62 128 GLU B CA 1
ATOM 2177 C C . GLU B 1 128 ? -2.848 -18.156 -19.5 1 97.62 128 GLU B C 1
ATOM 2179 O O . GLU B 1 128 ? -3.148 -19.172 -18.844 1 97.62 128 GLU B O 1
ATOM 2184 N N . PHE B 1 129 ? -2.631 -17.047 -18.984 1 98.38 129 PHE B N 1
ATOM 2185 C CA . PHE B 1 129 ? -2.742 -16.766 -17.562 1 98.38 129 PHE B CA 1
ATOM 2186 C C . PHE B 1 129 ? -3.66 -15.562 -17.312 1 98.38 129 PHE B C 1
ATOM 2188 O O . PHE B 1 129 ? -3.191 -14.438 -17.156 1 98.38 129 PHE B O 1
ATOM 2195 N N . PRO B 1 130 ? -4.914 -15.812 -17.141 1 98.31 130 PRO B N 1
ATOM 2196 C CA . PRO B 1 130 ? -5.875 -14.711 -17.156 1 98.31 130 PRO B CA 1
ATOM 2197 C C . PRO B 1 130 ? -5.984 -14.008 -15.805 1 98.31 130 PRO B C 1
ATOM 2199 O O . PRO B 1 130 ? -6.461 -12.875 -15.734 1 98.31 130 PRO B O 1
ATOM 2202 N N . LEU B 1 131 ? -5.648 -14.656 -14.719 1 98.5 131 LEU B N 1
ATOM 2203 C CA . LEU B 1 131 ? -5.727 -14.031 -13.398 1 98.5 131 LEU B CA 1
ATOM 2204 C C . LEU B 1 131 ? -4.488 -13.188 -13.117 1 98.5 131 LEU B C 1
ATOM 2206 O O . LEU B 1 131 ? -3.373 -13.578 -13.477 1 98.5 131 LEU B O 1
ATOM 2210 N N . CYS B 1 132 ? -4.641 -12 -12.523 1 98.75 132 CYS B N 1
ATOM 2211 C CA . CYS B 1 132 ? -3.598 -11 -12.328 1 98.75 132 CYS B CA 1
ATOM 2212 C C . CYS B 1 132 ? -3.934 -10.078 -11.164 1 98.75 132 CYS B C 1
ATOM 2214 O O . CYS B 1 132 ? -4.941 -10.273 -10.484 1 98.75 132 CYS B O 1
ATOM 2216 N N . GLY B 1 133 ? -3.1 -9.148 -10.906 1 98.5 133 GLY B N 1
ATOM 2217 C CA . GLY B 1 133 ? -3.311 -8.188 -9.836 1 98.5 133 GLY B CA 1
ATOM 2218 C C . GLY B 1 133 ? -4.316 -7.109 -10.188 1 98.5 133 GLY B C 1
ATOM 2219 O O . GLY B 1 133 ? -4.453 -6.117 -9.469 1 98.5 133 GLY B O 1
ATOM 2220 N N . GLU B 1 134 ? -4.98 -7.254 -11.297 1 98.31 134 GLU B N 1
ATOM 2221 C CA . GLU B 1 134 ? -6.023 -6.328 -11.727 1 98.31 134 GLU B CA 1
ATOM 2222 C C . GLU B 1 134 ? -5.516 -4.891 -11.742 1 98.31 134 GLU B C 1
ATOM 2224 O O . GLU B 1 134 ? -6.141 -4 -11.156 1 98.31 134 GLU B O 1
ATOM 2229 N N . GLY B 1 135 ? -4.375 -4.625 -12.305 1 98.31 135 GLY B N 1
ATOM 2230 C CA . GLY B 1 135 ? -3.789 -3.305 -12.469 1 98.31 135 GLY B CA 1
ATOM 2231 C C . GLY B 1 135 ? -2.727 -2.99 -11.43 1 98.31 135 GLY B C 1
ATOM 2232 O O . GLY B 1 135 ? -2.059 -1.958 -11.508 1 98.31 135 GLY B O 1
ATOM 2233 N N . VAL B 1 136 ? -2.561 -3.811 -10.438 1 98.75 136 VAL B N 1
ATOM 2234 C CA . VAL B 1 136 ? -1.614 -3.588 -9.352 1 98.75 136 VAL B CA 1
ATOM 2235 C C . VAL B 1 136 ? -0.473 -4.598 -9.445 1 98.75 136 VAL B C 1
ATOM 2237 O O . VAL B 1 136 ? -0.711 -5.801 -9.594 1 98.75 136 VAL B O 1
ATOM 2240 N N . LEU B 1 137 ? 0.777 -4.105 -9.461 1 98.81 137 LEU B N 1
ATOM 2241 C CA . LEU B 1 137 ? 1.938 -4.977 -9.312 1 98.81 137 LEU B CA 1
ATOM 2242 C C . LEU B 1 137 ? 2.064 -5.477 -7.879 1 98.81 137 LEU B C 1
ATOM 2244 O O . LEU B 1 137 ? 2.107 -4.68 -6.941 1 98.81 137 LEU B O 1
ATOM 2248 N N . ILE B 1 138 ? 2.078 -6.828 -7.691 1 98.94 138 ILE B N 1
ATOM 2249 C CA . ILE B 1 138 ? 2.107 -7.406 -6.352 1 98.94 138 ILE B CA 1
ATOM 2250 C C . ILE B 1 138 ? 3.357 -8.273 -6.191 1 98.94 138 ILE B C 1
ATOM 2252 O O . ILE B 1 138 ? 3.621 -9.148 -7.012 1 98.94 138 ILE B O 1
ATOM 2256 N N . GLU B 1 139 ? 4.094 -7.988 -5.188 1 98.88 139 GLU B N 1
ATOM 2257 C CA . GLU B 1 139 ? 5.285 -8.766 -4.852 1 98.88 139 GLU B CA 1
ATOM 2258 C C . GLU B 1 139 ? 4.984 -9.789 -3.758 1 98.88 139 GLU B C 1
ATOM 2260 O O . GLU B 1 139 ? 4.488 -9.43 -2.688 1 98.88 139 GLU B O 1
ATOM 2265 N N . LEU B 1 140 ? 5.195 -11.055 -4.051 1 98.94 140 LEU B N 1
ATOM 2266 C CA . LEU B 1 140 ? 5.211 -12.062 -2.994 1 98.94 140 LEU B CA 1
ATOM 2267 C C . LEU B 1 140 ? 6.602 -12.188 -2.385 1 98.94 140 LEU B C 1
ATOM 2269 O O . LEU B 1 140 ? 7.598 -12.273 -3.109 1 98.94 140 LEU B O 1
ATOM 2273 N N . VAL B 1 141 ? 6.676 -12.18 -1.113 1 98.88 141 VAL B N 1
ATOM 2274 C CA . VAL B 1 141 ? 7.941 -12.219 -0.385 1 98.88 141 VAL B CA 1
ATOM 2275 C C . VAL B 1 141 ? 7.934 -13.391 0.595 1 98.88 141 VAL B C 1
ATOM 2277 O O . VAL B 1 141 ? 7.043 -13.5 1.439 1 98.88 141 VAL B O 1
ATOM 2280 N N . GLN B 1 142 ? 8.906 -14.258 0.506 1 98.94 142 GLN B N 1
ATOM 2281 C CA . GLN B 1 142 ? 9.016 -15.344 1.473 1 98.94 142 GLN B CA 1
ATOM 2282 C C . GLN B 1 142 ? 9.219 -14.805 2.887 1 98.94 142 GLN B C 1
ATOM 2284 O O . GLN B 1 142 ? 10.234 -14.164 3.172 1 98.94 142 GLN B O 1
ATOM 2289 N N . ALA B 1 143 ? 8.289 -15.094 3.752 1 98.62 143 ALA B N 1
ATOM 2290 C CA . ALA B 1 143 ? 8.375 -14.625 5.133 1 98.62 143 ALA B CA 1
ATOM 2291 C C . ALA B 1 143 ? 9.484 -15.344 5.891 1 98.62 143 ALA B C 1
ATOM 2293 O O . ALA B 1 143 ? 9.633 -16.562 5.777 1 98.62 143 ALA B O 1
ATOM 2294 N N . PRO B 1 144 ? 10.281 -14.594 6.609 1 98.19 144 PRO B N 1
ATOM 2295 C CA . PRO B 1 144 ? 11.203 -15.289 7.516 1 98.19 144 PRO B CA 1
ATOM 2296 C C . PRO B 1 144 ? 10.484 -15.945 8.695 1 98.19 144 PRO B C 1
ATOM 2298 O O . PRO B 1 144 ? 9.312 -15.656 8.945 1 98.19 144 PRO B O 1
ATOM 2301 N N . GLU B 1 145 ? 11.188 -16.766 9.398 1 97.69 145 GLU B N 1
ATOM 2302 C CA . GLU B 1 145 ? 10.602 -17.594 10.453 1 97.69 145 GLU B CA 1
ATOM 2303 C C . GLU B 1 145 ? 9.922 -16.734 11.516 1 97.69 145 GLU B C 1
ATOM 2305 O O . GLU B 1 145 ? 8.859 -17.094 12.023 1 97.69 145 GLU B O 1
ATOM 2310 N N . GLU B 1 146 ? 10.562 -15.656 11.93 1 97.44 146 GLU B N 1
ATOM 2311 C CA . GLU B 1 146 ? 10.008 -14.812 12.984 1 97.44 146 GLU B CA 1
ATOM 2312 C C . GLU B 1 146 ? 8.664 -14.211 12.555 1 97.44 146 GLU B C 1
ATOM 2314 O O . GLU B 1 146 ? 7.777 -14.016 13.391 1 97.44 146 GLU B O 1
ATOM 2319 N N . VAL B 1 147 ? 8.508 -13.852 11.258 1 97.69 147 VAL B N 1
ATOM 2320 C CA . VAL B 1 147 ? 7.25 -13.32 10.742 1 97.69 147 VAL B CA 1
ATOM 2321 C C . VAL B 1 147 ? 6.207 -14.43 10.664 1 97.69 147 VAL B C 1
ATOM 2323 O O . VAL B 1 147 ? 5.043 -14.219 11.016 1 97.69 147 VAL B O 1
ATOM 2326 N N . VAL B 1 148 ? 6.609 -15.648 10.242 1 98 148 VAL B N 1
ATOM 2327 C CA . VAL B 1 148 ? 5.691 -16.781 10.195 1 98 148 VAL B CA 1
ATOM 2328 C C . VAL B 1 148 ? 5.148 -17.062 11.602 1 98 148 VAL B C 1
ATOM 2330 O O . VAL B 1 148 ? 3.949 -17.297 11.773 1 98 148 VAL B O 1
ATOM 2333 N N . ARG B 1 149 ? 6.047 -16.984 12.602 1 96.88 149 ARG B N 1
ATOM 2334 C CA . ARG B 1 149 ? 5.641 -17.234 13.984 1 96.88 149 ARG B CA 1
ATOM 2335 C C . ARG B 1 149 ? 4.676 -16.172 14.477 1 96.88 149 ARG B C 1
ATOM 2337 O O . ARG B 1 149 ? 3.695 -16.469 15.156 1 96.88 149 ARG B O 1
ATOM 2344 N N . ALA B 1 150 ? 4.871 -14.914 14.156 1 96.19 150 ALA B N 1
ATOM 2345 C CA . ALA B 1 150 ? 4.117 -13.781 14.672 1 96.19 150 ALA B CA 1
ATOM 2346 C C . ALA B 1 150 ? 2.768 -13.648 13.977 1 96.19 150 ALA B C 1
ATOM 2348 O O . ALA B 1 150 ? 1.761 -13.328 14.609 1 96.19 150 ALA B O 1
ATOM 2349 N N . LEU B 1 151 ? 2.705 -13.945 12.633 1 94.31 151 LEU B N 1
ATOM 2350 C CA . LEU B 1 151 ? 1.534 -13.609 11.828 1 94.31 151 LEU B CA 1
ATOM 2351 C C . LEU B 1 151 ? 0.848 -14.867 11.312 1 94.31 151 LEU B C 1
ATOM 2353 O O . LEU B 1 151 ? -0.23 -14.797 10.719 1 94.31 151 LEU B O 1
ATOM 2357 N N . GLY B 1 152 ? 1.478 -16.016 11.383 1 90.06 152 GLY B N 1
ATOM 2358 C CA . GLY B 1 152 ? 0.958 -17.25 10.828 1 90.06 152 GLY B CA 1
ATOM 2359 C C . GLY B 1 152 ? -0.114 -17.891 11.695 1 90.06 152 GLY B C 1
ATOM 2360 O O . GLY B 1 152 ? -0.283 -17.531 12.859 1 90.06 152 GLY B O 1
#

Solvent-accessible surface area (backbone atoms only — not comparable to full-atom values): 15198 Å² total; per-residue (Å²): 132,81,78,48,45,64,28,33,67,42,29,40,33,36,10,25,94,45,46,66,62,50,42,46,41,48,30,72,67,54,58,38,47,76,78,46,72,50,72,36,80,84,62,14,32,39,33,41,35,25,47,29,44,54,79,71,68,31,30,32,42,34,39,25,12,36,71,45,86,88,42,71,50,51,49,34,62,52,28,52,38,36,39,27,30,24,20,66,38,52,68,51,36,52,54,53,40,44,74,74,20,39,22,60,46,89,81,57,77,39,73,41,98,86,65,37,48,26,38,40,38,21,27,59,48,45,91,86,20,57,39,37,46,65,60,29,37,35,32,43,30,41,42,52,69,66,33,40,68,74,43,96,133,80,80,49,47,64,29,32,67,40,30,40,31,35,10,25,93,45,46,65,63,51,42,46,39,48,31,71,68,56,60,40,46,75,77,45,72,49,75,37,80,85,64,14,32,40,33,40,35,25,48,28,45,55,78,73,69,32,30,32,42,34,39,24,12,34,71,45,85,88,43,69,51,53,48,36,62,51,29,52,37,35,41,26,31,24,21,67,37,52,66,52,38,52,54,53,41,45,73,75,19,40,21,60,45,88,79,56,78,38,73,42,98,87,64,37,47,27,37,41,36,21,26,60,46,46,92,87,21,57,38,37,46,66,60,30,36,35,32,44,31,40,41,52,68,66,33,40,68,73,42,96

InterPro domains:
  IPR029068 Glyoxalase/Bleomycin resistance protein/Dihydroxybiphenyl dioxygenase [G3DSA:3.10.180.10] (4-151)
  IPR029068 Glyoxalase/Bleomycin resistance protein/Dihydroxybiphenyl dioxygenase [SSF54593] (3-145)
  IPR037523 Vicinal oxygen chelate (VOC), core domain [PS51819] (8-134)
  IPR051785 Methylmalonyl-CoA/ethylmalonyl-CoA epimerase [PTHR43048] (2-147)

pLDDT: mean 97.68, std 2.13, range [84.38, 98.94]

Secondary structure (DSSP, 8-state):
-----EEEEEEEEEE-S-HHHHHIIIIIIT-PEEEEEEEETTTTEEEEEEEES-GGG-EEEEEEE-SSTTSSS-TTSSSEEEEEEEES-HHHHHHHHHHTTBPBPTT-SEE-TTSSEEEEE-SS--SS--B--TT-EEEEEEPPHHHHHHH-/-----EEEEEEEEEE-S-HHHHHIIIIIIT-PEEEEEEEETTTTEEEEEEEES-GGG-EEEEEEE-SSTTSSS-TTSSSEEEEEEEES-HHHHHHHHHHTTBPBPTT-SEE-TTSSEEEEE-SS--SS--B--TT-EEEEEEPPHHHHHHH-

Organism: NCBI:txid2484979

Radius of gyration: 18.31 Å; Cα contacts (8 Å, |Δi|>4): 769; chains: 2; bounding box: 45×54×45 Å

Sequence (304 aa):
MRPFKILGIQQVAVGGESKDKLRNFWVDVLGLENVGTYRSEKENVNEDILRMGKGPYAVEVDIMEPVDPGKSPKVHDPKLNHIGLWVDDIHKAVEWLSSKGVRFTPGGIRKGAGGHDVTFIHPKGNEEFPLCGEGVLIELVQAPEEVVRALGMRPFKILGIQQVAVGGESKDKLRNFWVDVLGLENVGTYRSEKENVNEDILRMGKGPYAVEVDIMEPVDPGKSPKVHDPKLNHIGLWVDDIHKAVEWLSSKGVRFTPGGIRKGAGGHDVTFIHPKGNEEFPLCGEGVLIELVQAPEEVVRALG